Protein AF-A0AAD6ZQ72-F1 (afdb_monomer_lite)

pLDDT: mean 87.29, std 12.56, range [31.5, 97.44]

Structure (mmCIF, N/CA/C/O backbone):
data_AF-A0AAD6ZQ72-F1
#
_entry.id   AF-A0AAD6ZQ72-F1
#
loop_
_atom_site.group_PDB
_atom_site.id
_atom_site.type_symbol
_atom_site.label_atom_id
_atom_site.label_alt_id
_atom_site.label_comp_id
_atom_site.label_asym_id
_atom_site.label_entity_id
_atom_site.label_seq_id
_atom_site.pdbx_PDB_ins_code
_atom_site.Cartn_x
_atom_site.Cartn_y
_atom_site.Cartn_z
_atom_site.occupancy
_atom_site.B_iso_or_equiv
_atom_site.auth_seq_id
_atom_site.auth_comp_id
_atom_site.auth_asym_id
_atom_site.auth_atom_id
_atom_site.pdbx_PDB_model_num
ATOM 1 N N . MET A 1 1 ? -19.850 28.161 33.345 1.00 32.78 1 MET A N 1
ATOM 2 C CA . MET A 1 1 ? -20.549 28.666 34.546 1.00 32.78 1 MET A CA 1
ATOM 3 C C . MET A 1 1 ? -20.918 30.119 34.299 1.00 32.78 1 MET A C 1
ATOM 5 O O . MET A 1 1 ? -20.059 30.978 34.420 1.00 32.78 1 MET A O 1
ATOM 9 N N . ALA A 1 2 ? -22.150 30.391 33.868 1.00 31.50 2 ALA A N 1
ATOM 10 C CA . ALA A 1 2 ? -22.657 31.759 33.798 1.00 31.50 2 ALA A CA 1
ATOM 11 C C . ALA A 1 2 ? -23.207 32.116 35.185 1.00 31.50 2 ALA A C 1
ATOM 13 O O . ALA A 1 2 ? -24.103 31.436 35.682 1.00 31.50 2 ALA A O 1
ATOM 14 N N . MET A 1 3 ? -22.612 33.116 35.832 1.00 31.98 3 MET A N 1
ATOM 15 C CA . MET A 1 3 ? -23.068 33.635 37.119 1.00 31.98 3 MET A CA 1
ATOM 16 C C . MET A 1 3 ? -24.465 34.237 36.944 1.00 31.98 3 MET A C 1
ATOM 18 O O . MET A 1 3 ? -24.624 35.252 36.270 1.00 31.98 3 MET A O 1
ATOM 22 N N . ALA A 1 4 ? -25.481 33.595 37.518 1.00 37.19 4 ALA A N 1
ATOM 23 C CA . ALA A 1 4 ? -26.806 34.184 37.637 1.00 37.19 4 ALA A CA 1
ATOM 24 C C . ALA A 1 4 ? -26.710 35.346 38.636 1.00 37.19 4 ALA A C 1
ATOM 26 O O . ALA A 1 4 ? -26.460 35.124 39.821 1.00 37.19 4 ALA A O 1
ATOM 27 N N . ALA A 1 5 ? -26.843 36.580 38.145 1.00 43.09 5 ALA A N 1
ATOM 28 C CA . ALA A 1 5 ? -26.922 37.764 38.990 1.00 43.09 5 ALA A CA 1
ATOM 29 C C . ALA A 1 5 ? -28.052 37.588 40.020 1.00 43.09 5 ALA A C 1
ATOM 31 O O . ALA A 1 5 ? -29.130 37.091 39.682 1.00 43.09 5 ALA A O 1
ATOM 32 N N . ALA A 1 6 ? -27.785 37.955 41.276 1.00 47.75 6 ALA A N 1
ATOM 33 C CA . ALA A 1 6 ? -28.753 37.856 42.362 1.00 47.75 6 ALA A CA 1
ATOM 34 C C . ALA A 1 6 ? -30.060 38.584 41.983 1.00 47.75 6 ALA A C 1
ATOM 36 O O . ALA A 1 6 ? -29.994 39.668 41.396 1.00 47.75 6 ALA A O 1
ATOM 37 N N . PRO A 1 7 ? -31.242 38.014 42.286 1.00 54.31 7 PRO A N 1
ATOM 38 C CA . PRO A 1 7 ? -32.506 38.645 41.941 1.00 54.31 7 PRO A CA 1
ATOM 39 C C . PRO A 1 7 ? -32.607 39.988 42.668 1.00 54.31 7 PRO A C 1
ATOM 41 O O . PRO A 1 7 ? -32.574 40.042 43.898 1.00 54.31 7 PRO A O 1
ATOM 44 N N . VAL A 1 8 ? -32.705 41.069 41.893 1.00 63.06 8 VAL A N 1
ATOM 45 C CA . VAL A 1 8 ? -32.964 42.422 42.395 1.00 63.06 8 VAL A CA 1
ATOM 46 C C . VAL A 1 8 ? -34.199 42.350 43.293 1.00 63.06 8 VAL A C 1
ATOM 48 O O . VAL A 1 8 ? -35.232 41.817 42.879 1.00 63.06 8 VAL A O 1
ATOM 51 N N . SER A 1 9 ? -34.087 42.812 44.542 1.00 72.81 9 SER A N 1
ATOM 52 C CA . SER A 1 9 ? -35.205 42.751 45.489 1.00 72.81 9 SER A CA 1
ATOM 53 C C . SER A 1 9 ? -36.419 43.460 44.888 1.00 72.81 9 SER A C 1
ATOM 55 O O . SER A 1 9 ? -36.274 44.532 44.298 1.00 72.81 9 SER A O 1
ATOM 57 N N . ALA A 1 10 ? -37.619 42.890 45.043 1.00 70.62 10 ALA A N 1
ATOM 58 C CA . ALA A 1 10 ? -38.848 43.455 44.478 1.00 70.62 10 ALA A CA 1
ATOM 59 C C . ALA A 1 10 ? -39.032 44.933 44.868 1.00 70.62 10 ALA A C 1
ATOM 61 O O . ALA A 1 10 ? -39.474 45.742 44.060 1.00 70.62 10 ALA A O 1
ATOM 62 N N . THR A 1 11 ? -38.609 45.304 46.078 1.00 72.06 11 THR A N 1
ATOM 63 C CA . THR A 1 11 ? -38.617 46.680 46.587 1.00 72.06 11 THR A CA 1
ATOM 64 C C . THR A 1 11 ? -37.690 47.613 45.806 1.00 72.06 11 THR A C 1
ATOM 66 O O . THR A 1 11 ? -38.036 48.765 45.567 1.00 72.06 11 THR A O 1
ATOM 69 N N . GLN A 1 12 ? -36.528 47.118 45.387 1.00 73.75 12 GLN A N 1
ATOM 70 C CA . GLN A 1 12 ? -35.517 47.882 44.659 1.00 73.75 12 GLN A CA 1
ATOM 71 C C . GLN A 1 12 ? -35.929 48.068 43.193 1.00 73.75 12 GLN A C 1
ATOM 73 O O . GLN A 1 12 ? -35.862 49.177 42.675 1.00 73.75 12 GLN A O 1
ATOM 78 N N . ALA A 1 13 ? -36.502 47.027 42.579 1.00 69.25 13 ALA A N 1
ATOM 79 C CA . ALA A 1 13 ? -37.098 47.121 41.248 1.00 69.25 13 ALA A CA 1
ATOM 80 C C . ALA A 1 13 ? -38.280 48.107 41.215 1.00 69.25 13 ALA A C 1
ATOM 82 O O . ALA A 1 13 ? -38.392 48.906 40.293 1.00 69.25 13 ALA A O 1
ATOM 83 N N . ILE A 1 14 ? -39.148 48.108 42.236 1.00 75.25 14 ILE A N 1
ATOM 84 C CA . ILE A 1 14 ? -40.251 49.082 42.336 1.00 75.25 14 ILE A CA 1
ATOM 85 C C . ILE A 1 14 ? -39.711 50.515 42.471 1.00 75.25 14 ILE A C 1
ATOM 87 O O . ILE A 1 14 ? -40.236 51.418 41.820 1.00 75.25 14 ILE A O 1
ATOM 91 N N . GLY A 1 15 ? -38.652 50.717 43.265 1.00 74.94 15 GLY A N 1
ATOM 92 C CA . GLY A 1 15 ? -37.998 52.019 43.436 1.00 74.94 15 GLY A CA 1
ATOM 93 C C . GLY A 1 15 ? -37.365 52.574 42.155 1.00 74.94 15 GLY A C 1
ATOM 94 O O . GLY A 1 15 ? -37.330 53.786 41.967 1.00 74.94 15 GLY A O 1
ATOM 95 N N . GLU A 1 16 ? -36.928 51.710 41.238 1.00 77.19 16 GLU A N 1
ATOM 96 C CA . GLU A 1 16 ? -36.421 52.127 39.924 1.00 77.19 16 GLU A CA 1
ATOM 97 C C . GLU A 1 16 ? -37.534 52.607 38.979 1.00 77.19 16 GLU A C 1
ATOM 99 O O . GLU A 1 16 ? -37.298 53.509 38.175 1.00 77.19 16 GLU A O 1
ATOM 104 N N . TYR A 1 17 ? -38.744 52.041 39.079 1.00 74.31 17 TYR A N 1
ATOM 105 C CA . TYR A 1 17 ? -39.876 52.364 38.197 1.00 74.31 17 TYR A CA 1
ATOM 106 C C . TYR A 1 17 ? -40.747 53.537 38.674 1.00 74.31 17 TYR A C 1
ATOM 108 O O . TYR A 1 17 ? -41.477 54.103 37.858 1.00 74.31 17 TYR A O 1
ATOM 116 N N . LEU A 1 18 ? -40.707 53.881 39.965 1.00 79.69 18 LEU A N 1
ATOM 117 C CA . LEU A 1 18 ? -41.552 54.907 40.590 1.00 79.69 18 LEU A CA 1
ATOM 118 C C . LEU A 1 18 ? -40.689 55.965 41.295 1.00 79.69 18 LEU A C 1
ATOM 120 O O . LEU A 1 18 ? -40.604 55.989 42.522 1.00 79.69 18 LEU A O 1
ATOM 124 N N . GLN A 1 19 ? -40.034 56.827 40.513 1.00 81.25 19 GLN A N 1
ATOM 125 C CA . GLN A 1 19 ? -39.109 57.847 41.031 1.00 81.25 19 GLN A CA 1
ATOM 126 C C . GLN A 1 19 ? -39.809 59.182 41.333 1.00 81.25 19 GLN A C 1
ATOM 128 O O . GLN A 1 19 ? -39.336 59.951 42.169 1.00 81.25 19 GLN A O 1
ATOM 133 N N . SER A 1 20 ? -40.943 59.450 40.675 1.00 79.69 20 SER A N 1
ATOM 134 C CA . SER A 1 20 ? -41.763 60.658 40.824 1.00 79.69 20 SER A CA 1
ATOM 135 C C . SER A 1 20 ? -43.247 60.312 41.059 1.00 79.69 20 SER A C 1
ATOM 137 O O . SER A 1 20 ? -43.723 59.298 40.543 1.00 79.69 20 SER A O 1
ATOM 139 N N . PRO A 1 21 ? -44.028 61.148 41.777 1.00 75.75 21 PRO A N 1
ATOM 140 C CA . PRO A 1 21 ? -45.477 60.967 41.937 1.00 75.75 21 PRO A CA 1
ATOM 141 C C . PRO A 1 21 ? -46.250 60.821 40.614 1.00 75.75 21 PRO A C 1
ATOM 143 O O . PRO A 1 21 ? -47.230 60.078 40.555 1.00 75.75 21 PRO A O 1
ATOM 146 N N . ASP A 1 22 ? -45.789 61.462 39.538 1.00 79.06 22 ASP A N 1
ATOM 147 C CA . ASP A 1 22 ? -46.420 61.373 38.212 1.00 79.06 22 ASP A CA 1
ATOM 148 C C . ASP A 1 22 ? -46.255 59.982 37.567 1.00 79.06 22 ASP A C 1
ATOM 150 O O . ASP A 1 22 ? -47.040 59.583 36.700 1.00 79.06 22 ASP A O 1
ATOM 154 N N . ASP A 1 23 ? -45.275 59.187 38.014 1.00 79.56 23 ASP A N 1
ATOM 155 C CA . ASP A 1 23 ? -45.052 57.825 37.520 1.00 79.56 23 ASP A CA 1
ATOM 156 C C . ASP A 1 23 ? -46.152 56.848 37.959 1.00 79.56 23 ASP A C 1
ATOM 158 O O . ASP A 1 23 ? -46.313 55.786 37.348 1.00 79.56 23 ASP A O 1
ATOM 162 N N . LEU A 1 24 ? -46.980 57.214 38.947 1.00 78.25 24 LEU A N 1
ATOM 163 C CA . LEU A 1 24 ? -48.134 56.415 39.375 1.00 78.25 24 LEU A CA 1
ATOM 164 C C . LEU A 1 24 ? -49.125 56.164 38.225 1.00 78.25 24 LEU A C 1
ATOM 166 O O . LEU A 1 24 ? -49.764 55.111 38.171 1.00 78.25 24 LEU A O 1
ATOM 170 N N . VAL A 1 25 ? -49.201 57.073 37.246 1.00 81.12 25 VAL A N 1
ATOM 171 C CA . VAL A 1 25 ? -50.047 56.911 36.049 1.00 81.12 25 VAL A CA 1
ATOM 172 C C . VAL A 1 25 ? -49.564 55.738 35.172 1.00 81.12 25 VAL A C 1
ATOM 174 O O . VAL A 1 25 ? -50.366 55.070 34.514 1.00 81.12 25 VAL A O 1
ATOM 177 N N . LYS A 1 26 ? -48.262 55.412 35.210 1.00 82.12 26 LYS A N 1
ATOM 178 C CA . LYS A 1 26 ? -47.626 54.339 34.420 1.00 82.12 26 LYS A CA 1
ATOM 179 C C . LYS A 1 26 ? -47.817 52.941 35.025 1.00 82.12 26 LYS A C 1
ATOM 181 O O . LYS A 1 26 ? -47.543 51.948 34.347 1.00 82.12 26 LYS A O 1
ATOM 186 N N . ILE A 1 27 ? -48.332 52.830 36.257 1.00 83.88 27 ILE A N 1
ATOM 187 C CA . ILE A 1 27 ? -48.527 51.552 36.975 1.00 83.88 27 ILE A CA 1
ATOM 188 C C . ILE A 1 27 ? -49.354 50.554 36.160 1.00 83.88 27 ILE A C 1
ATOM 190 O O . ILE A 1 27 ? -49.027 49.368 36.114 1.00 83.88 27 ILE A O 1
ATOM 194 N N . SER A 1 28 ? -50.419 51.015 35.502 1.00 85.06 28 SER A N 1
ATOM 195 C CA . SER A 1 28 ? -51.287 50.145 34.698 1.00 85.06 28 SER A CA 1
ATOM 196 C C . SER A 1 28 ? -50.534 49.504 33.523 1.00 85.06 28 SER A C 1
ATOM 198 O O . SER A 1 28 ? -50.707 48.316 33.240 1.00 85.06 28 SER A O 1
ATOM 200 N N . THR A 1 29 ? -49.638 50.260 32.886 1.00 85.12 29 THR A N 1
ATOM 201 C CA . THR A 1 29 ? -48.766 49.799 31.801 1.00 85.12 29 THR A CA 1
ATOM 202 C C . THR A 1 29 ? -47.705 48.826 32.312 1.00 85.12 29 THR A C 1
ATOM 204 O O . THR A 1 29 ? -47.506 47.771 31.707 1.00 85.12 29 THR A O 1
ATOM 207 N N . PHE A 1 30 ? -47.063 49.121 33.449 1.00 84.50 30 PHE A N 1
ATOM 208 C CA . PHE A 1 30 ? -46.085 48.215 34.059 1.00 84.50 30 PHE A CA 1
ATOM 209 C C . PHE A 1 30 ? -46.716 46.899 34.514 1.00 84.50 30 PHE A C 1
ATOM 211 O O . PHE A 1 30 ? -46.149 45.839 34.258 1.00 84.50 30 PHE A O 1
ATOM 218 N N . ARG A 1 31 ? -47.923 46.937 35.092 1.00 87.12 31 ARG A N 1
ATOM 219 C CA . ARG A 1 31 ? -48.681 45.729 35.446 1.00 87.12 31 ARG A CA 1
ATOM 220 C C . ARG A 1 31 ? -48.924 44.850 34.221 1.00 87.12 31 ARG A C 1
ATOM 222 O O . ARG A 1 31 ? -48.586 43.672 34.257 1.00 87.12 31 ARG A O 1
ATOM 229 N N . LYS A 1 32 ? -49.415 45.425 33.116 1.00 89.06 32 LYS A N 1
ATOM 230 C CA . LYS A 1 32 ? -49.622 44.683 31.857 1.00 89.06 32 LYS A CA 1
ATOM 231 C C . LYS A 1 32 ? -48.322 44.083 31.312 1.00 89.06 32 LYS A C 1
ATOM 233 O O . LYS A 1 32 ? -48.328 42.962 30.805 1.00 89.06 32 LYS A O 1
ATOM 238 N N . LYS A 1 33 ? -47.202 44.810 31.411 1.00 87.56 33 LYS A N 1
ATOM 239 C CA . LYS A 1 33 ? -45.883 44.311 30.995 1.00 87.56 33 LYS A CA 1
ATOM 240 C C . LYS A 1 33 ? -45.439 43.120 31.852 1.00 87.56 33 LYS A C 1
ATOM 242 O O . LYS A 1 33 ? -45.086 42.087 31.289 1.00 87.56 33 LYS A O 1
ATOM 247 N N . LEU A 1 34 ? -45.527 43.231 33.178 1.00 87.81 34 LEU A N 1
ATOM 248 C CA . LEU A 1 34 ? -45.174 42.156 34.112 1.00 87.81 34 LEU A CA 1
ATOM 249 C C . LEU A 1 34 ? -46.086 40.933 33.965 1.00 87.81 34 LEU A C 1
ATOM 251 O O . LEU A 1 34 ? -45.606 39.807 34.026 1.00 87.81 34 LEU A O 1
ATOM 255 N N . GLU A 1 35 ? -47.382 41.123 33.713 1.00 91.88 35 GLU A N 1
ATOM 256 C CA . GLU A 1 35 ? -48.309 40.022 33.421 1.00 91.88 35 GLU A CA 1
ATOM 257 C C . GLU A 1 35 ? -47.918 39.278 32.138 1.00 91.88 35 GLU A C 1
ATOM 259 O O . GLU A 1 35 ? -47.925 38.047 32.113 1.00 91.88 35 GLU A O 1
ATOM 264 N N . LYS A 1 36 ? -47.512 40.003 31.088 1.00 92.00 36 LYS A N 1
ATOM 265 C CA . LYS A 1 36 ? -47.027 39.399 29.839 1.00 92.00 36 LYS A CA 1
ATOM 266 C C . LYS A 1 36 ? -45.705 38.653 30.037 1.00 92.00 36 LYS A C 1
ATOM 268 O O . LYS A 1 36 ? -45.540 37.554 29.507 1.00 92.00 36 LYS A O 1
ATOM 273 N N . GLU A 1 37 ? -44.769 39.231 30.788 1.00 90.56 37 GLU A N 1
ATOM 274 C CA . GLU A 1 37 ? -43.497 38.584 31.129 1.00 90.56 37 GLU A CA 1
ATOM 275 C C . GLU A 1 37 ? -43.726 37.324 31.963 1.00 90.56 37 GLU A C 1
ATOM 277 O O . GLU A 1 37 ? -43.199 36.268 31.616 1.00 90.56 37 GLU A O 1
ATOM 282 N N . LYS A 1 38 ? -44.590 37.395 32.981 1.00 92.75 38 LYS A N 1
ATOM 283 C CA . LYS A 1 38 ? -44.998 36.240 33.783 1.00 92.75 38 LYS A CA 1
ATOM 284 C C . LYS A 1 38 ? -45.620 35.150 32.914 1.00 92.75 38 LYS A C 1
ATOM 286 O O . LYS A 1 38 ? -45.174 34.014 32.982 1.00 92.75 38 LYS A O 1
ATOM 291 N N . ALA A 1 39 ? -46.580 35.484 32.050 1.00 93.44 39 ALA A N 1
ATOM 292 C CA . ALA A 1 39 ? -47.216 34.507 31.166 1.00 93.44 39 ALA A CA 1
ATOM 293 C C . ALA A 1 39 ? -46.209 33.832 30.212 1.00 93.44 39 ALA A C 1
ATOM 295 O O . ALA A 1 39 ? -46.293 32.630 29.964 1.00 93.44 39 ALA A O 1
ATOM 296 N N . SER A 1 40 ? -45.230 34.589 29.706 1.00 93.94 40 SER A N 1
ATOM 297 C CA . SER A 1 40 ? -44.135 34.062 28.880 1.00 93.94 40 SER A CA 1
ATOM 298 C C . SER A 1 40 ? -43.221 33.119 29.671 1.00 93.94 40 SER A C 1
ATOM 300 O O . SER A 1 40 ? -42.889 32.030 29.196 1.00 93.94 40 SER A O 1
ATOM 302 N N . ILE A 1 41 ? -42.841 33.510 30.891 1.00 93.75 41 ILE A N 1
ATOM 303 C CA . ILE A 1 41 ? -42.022 32.696 31.794 1.00 93.75 41 ILE A CA 1
ATOM 304 C C . ILE A 1 41 ? -42.764 31.411 32.170 1.00 93.75 41 ILE A C 1
ATOM 306 O O . ILE A 1 41 ? -42.191 30.336 32.027 1.00 93.75 41 ILE A O 1
ATOM 310 N N . ASP A 1 42 ? -44.037 31.498 32.553 1.00 94.50 42 ASP A N 1
ATOM 311 C CA . ASP A 1 42 ? -44.877 30.351 32.911 1.00 94.50 42 ASP A CA 1
ATOM 312 C C . ASP A 1 42 ? -45.026 29.375 31.734 1.00 94.50 42 ASP A C 1
ATOM 314 O O . ASP A 1 42 ? -44.915 28.159 31.910 1.00 94.50 42 ASP A O 1
ATOM 318 N N . ALA A 1 43 ? -45.210 29.884 30.510 1.00 94.38 43 ALA A N 1
ATOM 319 C CA . ALA A 1 43 ? -45.263 29.054 29.308 1.00 94.38 43 ALA A CA 1
ATOM 320 C C . ALA A 1 43 ? -43.930 28.330 29.047 1.00 94.38 43 ALA A C 1
ATOM 322 O O . ALA A 1 43 ? -43.923 27.125 28.776 1.00 94.38 43 ALA A O 1
ATOM 323 N N . ARG A 1 44 ? -42.799 29.038 29.177 1.00 93.06 44 ARG A N 1
ATOM 324 C CA . ARG A 1 44 ? -41.454 28.454 29.032 1.00 93.06 44 ARG A CA 1
ATOM 325 C C . ARG A 1 44 ? -41.163 27.416 30.112 1.00 93.06 44 ARG A C 1
ATOM 327 O O . ARG A 1 44 ? -40.657 26.349 29.786 1.00 93.06 44 ARG A O 1
ATOM 334 N N . LEU A 1 45 ? -41.522 27.691 31.366 1.00 95.19 45 LEU A N 1
ATOM 335 C CA . LEU A 1 45 ? -41.383 26.759 32.487 1.00 95.19 45 LEU A CA 1
ATOM 336 C C . LEU A 1 45 ? -42.210 25.499 32.255 1.00 95.19 45 LEU A C 1
ATOM 338 O O . LEU A 1 45 ? -41.694 24.393 32.383 1.00 95.19 45 LEU A O 1
ATOM 342 N N . LYS A 1 46 ? -43.471 25.649 31.845 1.00 95.38 46 LYS A N 1
ATOM 343 C CA . LYS A 1 46 ? -44.349 24.511 31.564 1.00 95.38 46 LYS A CA 1
ATOM 344 C C . LYS A 1 46 ? -43.817 23.642 30.424 1.00 95.38 46 LYS A C 1
ATOM 346 O O . LYS A 1 46 ? -43.857 22.418 30.542 1.00 95.38 46 LYS A O 1
ATOM 351 N N . SER A 1 47 ? -43.308 24.253 29.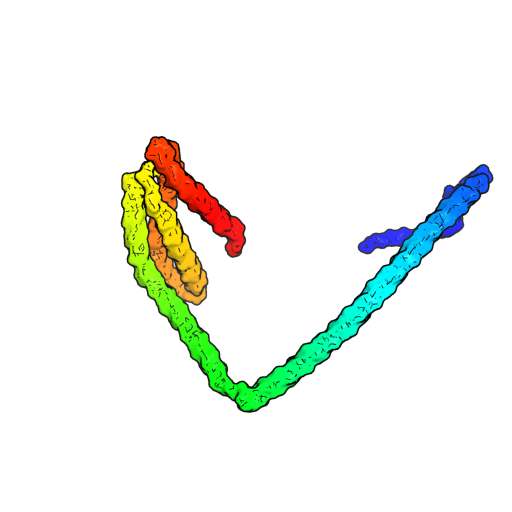350 1.00 95.31 47 SER A N 1
ATOM 352 C CA . SER A 1 47 ? -42.666 23.511 28.256 1.00 95.31 47 SER A CA 1
ATOM 353 C C . SER A 1 47 ? -41.392 22.820 28.733 1.00 95.31 47 SER A C 1
ATOM 355 O O . SER A 1 47 ? -41.279 21.609 28.598 1.00 95.31 47 SER A O 1
ATOM 357 N N . GLY A 1 48 ? -40.482 23.551 29.381 1.00 94.94 48 GLY A N 1
ATOM 358 C CA . GLY A 1 48 ? -39.202 23.008 29.836 1.00 94.94 48 GLY A CA 1
ATOM 359 C C . GLY A 1 48 ? -39.357 21.865 30.840 1.00 94.94 48 GLY A C 1
ATOM 360 O O . GLY A 1 48 ? -38.665 20.858 30.734 1.00 94.94 48 GLY A O 1
ATOM 361 N N . VAL A 1 49 ? -40.310 21.963 31.773 1.00 96.50 49 VAL A N 1
ATOM 362 C CA . VAL A 1 49 ? -40.621 20.874 32.715 1.00 96.50 49 VAL A CA 1
ATOM 363 C C . VAL A 1 49 ? -41.163 19.650 31.977 1.00 96.50 49 VAL A C 1
ATOM 365 O O . VAL A 1 49 ? -40.774 18.526 32.293 1.00 96.50 49 VAL A O 1
ATOM 368 N N . LYS A 1 50 ? -42.034 19.845 30.979 1.00 96.00 50 LYS A N 1
ATOM 369 C CA . LYS A 1 50 ? -42.558 18.749 30.156 1.00 96.00 50 LYS A CA 1
ATOM 370 C C . LYS A 1 50 ? -41.440 18.063 29.367 1.00 96.00 50 LYS A C 1
ATOM 372 O O . LYS A 1 50 ? -41.372 16.835 29.371 1.00 96.00 50 LYS A O 1
ATOM 377 N N . ASP A 1 51 ? -40.561 18.840 28.744 1.00 96.44 51 ASP A N 1
ATOM 378 C CA . ASP A 1 51 ? -39.453 18.331 27.935 1.00 96.44 51 ASP A CA 1
ATOM 379 C C . ASP A 1 51 ? -38.435 17.585 28.808 1.00 96.44 51 ASP A C 1
ATOM 381 O O . ASP A 1 51 ? -38.021 16.475 28.474 1.00 96.44 51 ASP A O 1
ATOM 385 N N . GLN A 1 52 ? -38.116 18.121 29.991 1.00 95.62 52 GLN A N 1
ATOM 386 C CA . GLN A 1 52 ? -37.222 17.465 30.944 1.00 95.62 52 GLN A CA 1
ATOM 387 C C . GLN A 1 52 ? -37.820 16.159 31.488 1.00 95.62 52 GLN A C 1
ATOM 389 O O . GLN A 1 52 ? -37.109 15.159 31.628 1.00 95.62 52 GLN A O 1
ATOM 394 N N . LEU A 1 53 ? -39.126 16.133 31.773 1.00 97.44 53 LEU A N 1
ATOM 395 C CA . LEU A 1 53 ? -39.822 14.921 32.212 1.00 97.44 53 LEU A CA 1
ATOM 396 C C . LEU A 1 53 ? -39.812 13.849 31.116 1.00 97.44 53 LEU A C 1
ATOM 398 O O . LEU A 1 53 ? -39.561 12.677 31.404 1.00 97.44 53 LEU A O 1
ATOM 402 N N . GLN A 1 54 ? -40.039 14.248 29.863 1.00 96.81 54 GLN A N 1
ATOM 403 C CA . GLN A 1 54 ? -39.986 13.351 28.712 1.00 96.81 54 GLN A CA 1
ATOM 404 C C . GLN A 1 54 ? -38.576 12.784 28.512 1.00 96.81 54 GLN A C 1
ATOM 406 O O . GLN A 1 54 ? -38.418 11.564 28.440 1.00 96.81 54 GLN A O 1
ATOM 411 N N . ALA A 1 55 ? -37.548 13.637 28.525 1.00 96.50 55 ALA A N 1
ATOM 412 C CA . ALA A 1 55 ? -36.151 13.218 28.422 1.00 96.50 55 ALA A CA 1
ATOM 413 C C . ALA A 1 55 ? -35.761 12.251 29.553 1.00 96.50 55 ALA A C 1
ATOM 415 O O . ALA A 1 55 ? -35.103 11.238 29.316 1.00 96.50 55 ALA A O 1
ATOM 416 N N . THR A 1 56 ? -36.229 12.510 30.778 1.00 96.62 56 THR A N 1
ATOM 417 C CA . THR A 1 56 ? -35.984 11.639 31.939 1.00 96.62 56 THR A CA 1
ATOM 418 C C . THR A 1 56 ? -36.668 10.283 31.769 1.00 96.62 56 THR A C 1
ATOM 420 O O . THR A 1 56 ? -36.060 9.241 32.017 1.00 96.62 56 THR A O 1
ATOM 423 N N . ARG A 1 57 ? -37.920 10.269 31.299 1.00 96.88 57 ARG A N 1
ATOM 424 C CA . ARG A 1 57 ? -38.680 9.038 31.046 1.00 96.88 57 ARG A CA 1
ATOM 425 C C . ARG A 1 57 ? -38.032 8.190 29.951 1.00 96.88 57 ARG A C 1
ATOM 427 O O . ARG A 1 57 ? -37.932 6.972 30.098 1.00 96.88 57 ARG A O 1
ATOM 434 N N . GLU A 1 58 ? -37.579 8.816 28.870 1.00 97.12 58 GLU A N 1
ATOM 435 C CA . GLU A 1 58 ? -36.850 8.142 27.793 1.00 97.12 58 GLU A CA 1
ATOM 436 C C . GLU A 1 58 ? -35.490 7.624 28.264 1.00 97.12 58 GLU A C 1
ATOM 438 O O . GLU A 1 58 ? -35.136 6.481 27.967 1.00 97.12 58 GLU A O 1
ATOM 443 N N . GLY A 1 59 ? -34.761 8.419 29.051 1.00 96.75 59 GLY A N 1
ATOM 444 C CA . GLY A 1 59 ? -33.501 8.021 29.674 1.00 96.75 59 GLY A CA 1
ATOM 445 C C . GLY A 1 59 ? -33.661 6.790 30.565 1.00 96.75 59 GLY A C 1
ATOM 446 O O . GLY A 1 59 ? -32.915 5.823 30.418 1.00 96.75 59 GLY A O 1
ATOM 447 N N . LEU A 1 60 ? -34.691 6.767 31.417 1.00 97.00 60 LEU A N 1
ATOM 448 C CA . LEU A 1 60 ? -34.991 5.617 32.272 1.00 97.00 60 LEU A CA 1
ATOM 449 C C . LEU A 1 60 ? -35.342 4.371 31.448 1.00 97.00 60 LEU A C 1
ATOM 451 O O . LEU A 1 60 ? -34.872 3.275 31.752 1.00 97.00 60 LEU A O 1
ATOM 455 N N . ARG A 1 61 ? -36.128 4.529 30.375 1.00 96.88 61 ARG A N 1
ATOM 456 C CA . ARG A 1 61 ? -36.480 3.419 29.477 1.00 96.88 61 ARG A CA 1
ATOM 457 C C . ARG A 1 61 ? -35.243 2.833 28.795 1.00 96.88 61 ARG A C 1
ATOM 459 O O . ARG A 1 61 ? -35.109 1.612 28.744 1.00 96.88 61 ARG A O 1
ATOM 466 N N . LYS A 1 62 ? -34.336 3.687 28.310 1.00 96.50 62 LYS A N 1
ATOM 467 C CA . LYS A 1 62 ? -33.053 3.262 27.731 1.00 96.50 62 LYS A CA 1
ATOM 468 C C . LYS A 1 62 ? -32.201 2.531 28.764 1.00 96.50 62 LYS A C 1
ATOM 470 O O . LYS A 1 62 ? -31.704 1.457 28.462 1.00 96.50 62 LYS A O 1
ATOM 475 N N . LEU A 1 63 ? -32.101 3.051 29.988 1.00 96.25 63 LEU A N 1
ATOM 476 C CA . LEU A 1 63 ? -31.310 2.440 31.060 1.00 96.25 63 LEU A CA 1
ATOM 477 C C . LEU A 1 63 ? -31.827 1.046 31.443 1.00 96.25 63 LEU A C 1
ATOM 479 O O . LEU A 1 63 ? -31.035 0.118 31.600 1.00 96.25 63 LEU A O 1
ATOM 483 N N . LEU A 1 64 ? -33.148 0.871 31.532 1.00 96.25 64 LEU A N 1
ATOM 484 C CA . LEU A 1 64 ? -33.761 -0.443 31.750 1.00 96.25 64 LEU A CA 1
ATOM 485 C C . LEU A 1 64 ? -33.486 -1.406 30.584 1.00 96.25 64 LEU A C 1
ATOM 487 O O . LEU A 1 64 ? -33.175 -2.571 30.822 1.00 96.25 64 LEU A O 1
ATOM 491 N N . GLY A 1 65 ? -33.535 -0.919 29.340 1.00 96.00 65 GLY A N 1
ATOM 492 C CA . GLY A 1 65 ? -33.138 -1.697 28.163 1.00 96.00 65 GLY A CA 1
ATOM 493 C C . GLY A 1 65 ? -31.671 -2.127 28.216 1.00 96.00 65 GLY A C 1
ATOM 494 O O . GLY A 1 65 ? -31.367 -3.304 28.046 1.00 96.00 65 GLY A O 1
ATOM 495 N N . THR A 1 66 ? -30.764 -1.205 28.546 1.00 96.19 66 THR A N 1
ATOM 496 C CA . THR A 1 66 ? -29.335 -1.499 28.708 1.00 96.19 66 THR A CA 1
ATOM 497 C C . THR A 1 66 ? -29.096 -2.532 29.802 1.00 96.19 66 THR A C 1
ATOM 499 O O . THR A 1 66 ? -28.314 -3.454 29.595 1.00 96.19 66 THR A O 1
ATOM 502 N N . ARG A 1 67 ? -29.791 -2.438 30.944 1.00 96.31 67 ARG A N 1
ATOM 503 C CA . ARG A 1 67 ? -29.699 -3.444 32.011 1.00 96.31 67 ARG A CA 1
ATOM 504 C C . ARG A 1 67 ? -30.065 -4.839 31.498 1.00 96.31 67 ARG A C 1
ATOM 506 O O . ARG A 1 67 ? -29.346 -5.788 31.795 1.00 96.31 67 ARG A O 1
ATOM 513 N N . ASN A 1 68 ? -31.154 -4.961 30.739 1.00 96.38 68 ASN A N 1
ATOM 514 C CA . ASN A 1 68 ? -31.571 -6.243 30.169 1.00 96.38 68 ASN A CA 1
ATOM 515 C C . ASN A 1 68 ? -30.534 -6.774 29.171 1.00 96.38 68 ASN A C 1
ATOM 517 O O . ASN A 1 68 ? -30.157 -7.937 29.260 1.00 96.38 68 ASN A O 1
ATOM 521 N N . ASN A 1 69 ? -30.015 -5.920 28.285 1.00 95.31 69 ASN A N 1
ATOM 522 C CA . ASN A 1 69 ? -28.981 -6.311 27.323 1.00 95.31 69 ASN A CA 1
ATOM 523 C C . ASN A 1 69 ? -27.706 -6.801 28.023 1.00 95.31 69 ASN A C 1
ATOM 525 O O . ASN A 1 69 ? -27.149 -7.826 27.647 1.00 95.31 69 ASN A O 1
ATOM 529 N N . VAL A 1 70 ? -27.261 -6.103 29.073 1.00 96.19 70 VAL A N 1
ATOM 530 C CA . VAL A 1 70 ? -26.091 -6.511 29.867 1.00 96.19 70 VAL A CA 1
ATOM 531 C C . VAL A 1 70 ? -26.331 -7.850 30.564 1.00 96.19 70 VAL A C 1
ATOM 533 O O . VAL A 1 70 ? -25.416 -8.667 30.638 1.00 96.19 70 VAL A O 1
ATOM 536 N N . GLN A 1 71 ? -27.548 -8.101 31.053 1.00 96.25 71 GLN A N 1
ATOM 537 C CA . GLN A 1 71 ? -27.892 -9.386 31.656 1.00 96.25 71 GLN A CA 1
ATOM 538 C C . GLN A 1 71 ? -27.824 -10.527 30.631 1.00 96.25 71 GLN A C 1
ATOM 540 O O . GLN A 1 71 ? -27.208 -11.546 30.921 1.00 96.25 71 GLN A O 1
ATOM 545 N N . VAL A 1 72 ? -28.356 -10.325 29.421 1.00 96.88 72 VAL A N 1
ATOM 546 C CA . VAL A 1 72 ? -28.264 -11.309 28.326 1.00 96.88 72 VAL A CA 1
ATOM 547 C C . VAL A 1 72 ? -26.806 -11.599 27.964 1.00 96.88 72 VAL A C 1
ATOM 549 O O . VAL A 1 72 ? -26.415 -12.759 27.933 1.00 96.88 72 VAL A O 1
ATOM 552 N N . ILE A 1 73 ? -25.975 -10.564 27.788 1.00 95.19 73 ILE A N 1
ATOM 553 C CA . ILE A 1 73 ? -24.539 -10.734 27.496 1.00 95.19 73 ILE A CA 1
ATOM 554 C C . ILE A 1 73 ? -23.849 -11.541 28.601 1.00 95.19 73 ILE A C 1
ATOM 556 O O . ILE A 1 73 ? -23.031 -12.413 28.321 1.00 95.19 73 ILE A O 1
ATOM 560 N N . LYS A 1 74 ? -24.169 -11.268 29.870 1.00 96.31 74 LYS A N 1
ATOM 561 C CA . LYS A 1 74 ? -23.607 -12.012 31.000 1.00 96.31 74 LYS A CA 1
ATOM 562 C C . LYS A 1 74 ? -24.007 -13.489 30.957 1.00 96.31 74 LYS A C 1
ATOM 564 O O . LYS A 1 74 ? -23.163 -14.348 31.207 1.00 96.31 74 LYS A O 1
ATOM 569 N N . ASP A 1 75 ? -25.268 -13.777 30.653 1.00 96.06 75 ASP A N 1
ATOM 570 C CA . ASP A 1 75 ? -25.778 -15.146 30.581 1.00 96.06 75 ASP A CA 1
ATOM 571 C C . ASP A 1 75 ? -25.155 -15.910 29.394 1.00 96.06 75 ASP A C 1
ATOM 573 O O . ASP A 1 75 ? -24.763 -17.068 29.549 1.00 96.06 75 ASP A O 1
ATOM 577 N N . GLU A 1 76 ? -24.961 -15.248 28.248 1.00 94.81 76 GLU A N 1
ATOM 578 C CA . GLU A 1 76 ? -24.237 -15.791 27.088 1.00 94.81 76 GLU A CA 1
ATOM 579 C C . GLU A 1 76 ? -22.757 -16.055 27.395 1.00 94.81 76 GLU A C 1
ATOM 581 O O . GLU A 1 76 ? -22.247 -17.130 27.080 1.00 94.81 76 GLU A O 1
ATOM 586 N N . MET A 1 77 ? -22.067 -15.128 28.068 1.00 90.12 77 MET A N 1
ATOM 587 C CA . MET A 1 77 ? -20.675 -15.325 28.494 1.00 90.12 77 MET A CA 1
ATOM 588 C C . MET A 1 77 ? -20.536 -16.519 29.444 1.00 90.12 77 MET A C 1
ATOM 590 O O . MET A 1 77 ? -19.622 -17.324 29.285 1.00 90.12 77 MET A O 1
ATOM 594 N N . ALA A 1 78 ? -21.470 -16.689 30.385 1.00 92.19 78 ALA A N 1
ATOM 595 C CA . ALA A 1 78 ? -21.486 -17.848 31.275 1.00 92.19 78 ALA A CA 1
ATOM 596 C C . ALA A 1 78 ? -21.768 -19.164 30.523 1.00 92.19 78 ALA A C 1
ATOM 598 O O . ALA A 1 78 ? -21.280 -20.225 30.917 1.00 92.19 78 ALA A O 1
ATOM 599 N N . ALA A 1 79 ? -22.559 -19.122 29.446 1.00 90.12 79 ALA A N 1
ATOM 600 C CA . ALA A 1 79 ? -22.768 -20.277 28.577 1.00 90.12 79 ALA A CA 1
ATOM 601 C C . ALA A 1 79 ? -21.494 -20.630 27.790 1.00 90.12 79 ALA A C 1
ATOM 603 O O . ALA A 1 79 ? -21.125 -21.803 27.747 1.00 90.12 79 ALA A O 1
ATOM 604 N N . ILE A 1 80 ? -20.796 -19.631 27.240 1.00 85.62 80 ILE A N 1
ATOM 605 C CA . ILE A 1 80 ? -19.510 -19.809 26.547 1.00 85.62 80 ILE A CA 1
ATOM 606 C C . ILE A 1 80 ? -18.462 -20.389 27.497 1.00 85.62 80 ILE A C 1
ATOM 608 O O . ILE A 1 80 ? -17.803 -21.364 27.153 1.00 85.62 80 ILE A O 1
ATOM 612 N N . GLU A 1 81 ? -18.339 -19.846 28.709 1.00 82.56 81 GLU A N 1
ATOM 613 C CA . GLU A 1 81 ? -17.389 -20.345 29.706 1.00 82.56 81 GLU A CA 1
ATOM 614 C C . GLU A 1 81 ? -17.647 -21.822 30.039 1.00 82.56 81 GLU A C 1
ATOM 616 O O . GLU A 1 81 ? -16.713 -22.623 30.049 1.00 82.56 81 GLU A O 1
ATOM 621 N N . ARG A 1 82 ? -18.917 -22.219 30.213 1.00 85.06 82 ARG A N 1
ATOM 622 C CA . ARG A 1 82 ? -19.275 -23.634 30.408 1.00 85.06 82 ARG A CA 1
ATOM 623 C C . ARG A 1 82 ? -18.926 -24.508 29.204 1.00 85.06 82 ARG A C 1
ATOM 625 O O . ARG A 1 82 ? -18.437 -25.612 29.404 1.00 85.06 82 ARG A O 1
ATOM 632 N N . GLN A 1 83 ? -19.173 -24.041 27.979 1.00 80.12 83 GLN A N 1
ATOM 633 C CA . GLN A 1 83 ? -18.869 -24.799 26.757 1.00 80.12 83 GLN A CA 1
ATOM 634 C C . GLN A 1 83 ? -17.363 -24.939 26.500 1.00 80.12 83 GLN A C 1
ATOM 636 O O . GLN A 1 83 ? -16.931 -25.965 25.980 1.00 80.12 83 GLN A O 1
ATOM 641 N N . CYS A 1 84 ? -16.568 -23.935 26.873 1.00 69.25 84 CYS A N 1
ATOM 642 C CA . CYS A 1 84 ? -15.107 -23.976 26.794 1.00 69.25 84 CYS A CA 1
ATOM 643 C C . CYS A 1 84 ? -14.481 -24.842 27.897 1.00 69.25 84 CYS A C 1
ATOM 645 O O . CYS A 1 84 ? -13.408 -25.403 27.691 1.00 69.25 84 CYS A O 1
ATOM 647 N N . ALA A 1 85 ? -15.132 -24.952 29.059 1.00 70.25 85 ALA A N 1
ATOM 648 C CA . ALA A 1 85 ? -14.699 -25.818 30.153 1.00 70.25 85 ALA A CA 1
ATOM 649 C C . ALA A 1 85 ? -15.075 -27.299 29.948 1.00 70.25 85 ALA A C 1
ATOM 651 O O . ALA A 1 85 ? -14.618 -28.142 30.721 1.00 70.25 85 ALA A O 1
ATOM 652 N N . ASP A 1 86 ? -15.893 -27.623 28.937 1.00 72.50 86 ASP A N 1
ATOM 653 C CA . ASP A 1 86 ? -16.226 -29.003 28.583 1.00 72.50 86 ASP A CA 1
ATOM 654 C C . ASP A 1 86 ? -14.968 -29.723 28.050 1.00 72.50 86 ASP A C 1
ATOM 656 O O . ASP A 1 86 ? -14.451 -29.353 26.989 1.00 72.50 86 ASP A O 1
ATOM 660 N N . PRO A 1 87 ? -14.464 -30.764 28.741 1.00 57.81 87 PRO A N 1
ATOM 661 C CA . PRO A 1 87 ? -13.274 -31.504 28.328 1.00 57.81 87 PRO A CA 1
ATOM 662 C C . PRO A 1 87 ? -13.380 -32.123 26.927 1.00 57.81 87 PRO A C 1
ATOM 664 O O . PRO A 1 87 ? -12.348 -32.410 26.325 1.00 57.81 87 PRO A O 1
ATOM 667 N N . ALA A 1 88 ? -14.594 -32.315 26.395 1.00 62.44 88 ALA A N 1
ATOM 668 C CA . ALA A 1 88 ? -14.815 -32.790 25.028 1.00 62.44 88 ALA A CA 1
ATOM 669 C C . ALA A 1 88 ? -14.516 -31.725 23.949 1.00 62.44 88 ALA A C 1
ATOM 671 O O . ALA A 1 88 ? -14.201 -32.086 22.816 1.00 62.44 88 ALA A O 1
ATOM 672 N N . ASN A 1 89 ? -14.569 -30.431 24.295 1.00 57.31 89 ASN A N 1
ATOM 673 C CA . ASN A 1 89 ? -14.241 -29.301 23.412 1.00 57.31 89 ASN A CA 1
ATOM 674 C C . ASN A 1 89 ? -12.807 -28.779 23.592 1.00 57.31 89 ASN A C 1
ATOM 676 O O . ASN A 1 89 ? -12.315 -28.023 22.751 1.00 57.31 89 ASN A O 1
ATOM 680 N N . VAL A 1 90 ? -12.112 -29.173 24.664 1.00 58.19 90 VAL A N 1
ATOM 681 C CA . VAL A 1 90 ? -10.696 -28.845 24.875 1.00 58.19 90 VAL A CA 1
ATOM 682 C C . VAL A 1 90 ? -9.845 -29.737 23.970 1.00 58.19 90 VAL A C 1
ATOM 684 O O . VAL A 1 90 ? -9.278 -30.748 24.380 1.00 58.19 90 VAL A O 1
ATOM 687 N N . VAL A 1 91 ? -9.748 -29.358 22.696 1.00 60.91 91 VAL A N 1
ATOM 688 C CA . VAL A 1 91 ? -8.797 -29.968 21.766 1.00 60.91 91 VAL A CA 1
ATOM 689 C C . VAL A 1 91 ? -7.400 -29.518 22.189 1.00 60.91 91 VAL A C 1
ATOM 691 O O . VAL A 1 91 ? -6.928 -28.450 21.805 1.00 60.91 91 VAL A O 1
ATOM 694 N N . THR A 1 92 ? -6.716 -30.334 22.989 1.00 64.06 92 THR A N 1
ATOM 695 C CA . THR A 1 92 ? -5.328 -30.103 23.437 1.00 64.06 92 THR A CA 1
ATOM 696 C C . THR A 1 92 ? -4.360 -29.858 22.273 1.00 64.06 92 THR A C 1
ATOM 698 O O . THR A 1 92 ? -3.335 -29.199 22.429 1.00 64.06 92 THR A O 1
ATOM 701 N N . THR A 1 93 ? -4.707 -30.339 21.079 1.00 65.31 93 THR A N 1
ATOM 702 C CA . THR A 1 93 ? -3.956 -30.160 19.832 1.00 65.31 93 THR A CA 1
ATOM 703 C C . THR A 1 93 ? -4.223 -28.818 19.137 1.00 65.31 93 THR A C 1
ATOM 705 O O . THR A 1 93 ? -3.471 -28.455 18.241 1.00 65.31 93 THR A O 1
ATOM 708 N N . PHE A 1 94 ? -5.249 -28.043 19.514 1.00 71.38 94 PHE A N 1
ATOM 709 C CA . PHE A 1 94 ? -5.604 -26.809 18.798 1.00 71.38 94 PHE A CA 1
ATOM 710 C C . PHE A 1 94 ? -4.525 -25.727 18.911 1.00 71.38 94 PHE A C 1
ATOM 712 O O . PHE A 1 94 ? -4.211 -25.081 17.915 1.00 71.38 94 PHE A O 1
ATOM 719 N N . ASP A 1 95 ? -3.891 -25.574 20.079 1.00 75.50 95 ASP A N 1
ATOM 720 C CA . ASP A 1 95 ? -2.735 -24.676 20.230 1.00 75.50 95 ASP A CA 1
ATOM 721 C C . ASP A 1 95 ? -1.577 -25.102 19.314 1.00 75.50 95 ASP A C 1
ATOM 723 O O . ASP A 1 95 ? -0.957 -24.279 18.641 1.00 75.50 95 ASP A O 1
ATOM 727 N N . GLN A 1 96 ? -1.340 -26.411 19.201 1.00 81.12 96 GLN A N 1
ATOM 728 C CA . GLN A 1 96 ? -0.312 -26.959 18.318 1.00 81.12 96 GLN A CA 1
ATOM 729 C C . GLN A 1 96 ? -0.650 -26.701 16.843 1.00 81.12 96 GLN A C 1
ATOM 731 O O . GLN A 1 96 ? 0.210 -26.233 16.101 1.00 81.12 96 GLN A O 1
ATOM 736 N N . ILE A 1 97 ? -1.901 -26.925 16.428 1.00 80.44 97 ILE A N 1
ATOM 737 C CA . ILE A 1 97 ? -2.390 -26.636 15.070 1.00 80.44 97 ILE A CA 1
ATOM 738 C C . ILE A 1 97 ? -2.274 -25.140 14.769 1.00 80.44 97 ILE A C 1
ATOM 740 O O . ILE A 1 97 ? -1.783 -24.767 13.710 1.00 80.44 97 ILE A O 1
ATOM 744 N N . SER A 1 98 ? -2.668 -24.272 15.702 1.00 82.69 98 SER A N 1
ATOM 745 C CA . SER A 1 98 ? -2.560 -22.817 15.561 1.00 82.69 98 SER A CA 1
ATOM 746 C C . SER A 1 98 ? -1.106 -22.380 15.369 1.00 82.69 98 SER A C 1
ATOM 748 O O . SER A 1 98 ? -0.787 -21.640 14.436 1.00 82.69 98 SER A O 1
ATOM 750 N N . ARG A 1 99 ? -0.188 -22.906 16.189 1.00 84.00 99 ARG A N 1
ATOM 751 C CA . ARG A 1 99 ? 1.249 -22.631 16.068 1.00 84.00 99 ARG A CA 1
ATOM 752 C C . ARG A 1 99 ? 1.822 -23.125 14.745 1.00 84.00 99 ARG A C 1
ATOM 754 O O . ARG A 1 99 ? 2.563 -22.379 14.110 1.00 84.00 99 ARG A O 1
ATOM 761 N N . VAL A 1 100 ? 1.470 -24.334 14.311 1.00 89.38 100 VAL A N 1
ATOM 762 C CA . VAL A 1 100 ? 1.907 -24.879 13.016 1.00 89.38 100 VAL A CA 1
ATOM 763 C C . VAL A 1 100 ? 1.365 -24.035 11.861 1.00 89.38 100 VAL A C 1
ATOM 765 O O . VAL A 1 100 ? 2.132 -23.680 10.971 1.00 89.38 100 VAL A O 1
ATOM 768 N N . SER A 1 101 ? 0.097 -23.625 11.905 1.00 87.50 101 SER A N 1
ATOM 769 C CA . SER A 1 101 ? -0.509 -22.744 10.899 1.00 87.50 101 SER A CA 1
ATOM 770 C C . SER A 1 101 ? 0.176 -21.377 10.827 1.00 87.50 101 SER A C 1
ATOM 772 O O . SER A 1 101 ? 0.433 -20.873 9.735 1.00 87.50 101 SER A O 1
ATOM 774 N N . MET A 1 102 ? 0.529 -20.781 11.973 1.00 88.56 102 MET A N 1
ATOM 775 C CA . MET A 1 102 ? 1.305 -19.534 12.002 1.00 88.56 102 MET A CA 1
ATOM 776 C C . MET A 1 102 ? 2.692 -19.714 11.383 1.00 88.56 102 MET A C 1
ATOM 778 O O . MET A 1 102 ? 3.132 -18.874 10.603 1.00 88.56 102 MET A O 1
ATOM 782 N N . VAL A 1 103 ? 3.377 -20.811 11.712 1.00 91.75 103 VAL A N 1
ATOM 783 C CA . VAL A 1 103 ? 4.693 -21.123 11.147 1.00 91.75 103 VAL A CA 1
ATOM 784 C C . VAL A 1 103 ? 4.596 -21.315 9.634 1.00 91.75 103 VAL A C 1
ATOM 786 O O . VAL A 1 103 ? 5.382 -20.709 8.913 1.00 91.75 103 VAL A O 1
ATOM 789 N N . HIS A 1 104 ? 3.608 -22.070 9.146 1.00 93.06 104 HIS A N 1
ATOM 790 C CA . HIS A 1 104 ? 3.391 -22.282 7.714 1.00 93.06 104 HIS A CA 1
ATOM 791 C C . HIS A 1 104 ? 3.165 -20.963 6.971 1.00 93.06 104 HIS A C 1
ATOM 793 O O . HIS A 1 104 ? 3.838 -20.694 5.983 1.00 93.06 104 HIS A O 1
ATOM 799 N N . ARG A 1 105 ? 2.288 -20.096 7.492 1.00 90.31 105 ARG A N 1
ATOM 800 C CA . ARG A 1 105 ? 2.029 -18.774 6.905 1.00 90.31 105 ARG A CA 1
ATOM 801 C C . ARG A 1 105 ? 3.287 -17.904 6.856 1.00 90.31 105 ARG A C 1
ATOM 803 O O . ARG A 1 105 ? 3.525 -17.218 5.868 1.00 90.31 105 ARG A O 1
ATOM 810 N N . ASN A 1 106 ? 4.099 -17.932 7.913 1.00 89.44 106 ASN A N 1
ATOM 811 C CA . ASN A 1 106 ? 5.354 -17.182 7.950 1.00 89.44 106 ASN A CA 1
ATOM 812 C C . ASN A 1 106 ? 6.372 -17.728 6.937 1.00 89.44 106 ASN A C 1
ATOM 814 O O . ASN A 1 106 ? 7.103 -16.945 6.333 1.00 89.44 106 ASN A O 1
ATOM 818 N N . PHE A 1 107 ? 6.426 -19.051 6.749 1.00 93.19 107 PHE A N 1
ATOM 819 C CA . PHE A 1 107 ? 7.281 -19.678 5.742 1.00 93.19 107 PHE A CA 1
ATOM 820 C C . PHE A 1 107 ? 6.847 -19.309 4.329 1.00 93.19 107 PHE A C 1
ATOM 822 O O . PHE A 1 107 ? 7.687 -18.856 3.564 1.00 93.19 107 PHE A O 1
ATOM 829 N N . GLU A 1 108 ? 5.556 -19.413 4.022 1.00 93.50 108 GLU A N 1
ATOM 830 C CA . GLU A 1 108 ? 4.990 -19.049 2.720 1.00 93.50 108 GLU A CA 1
ATOM 831 C C . GLU A 1 108 ? 5.279 -17.580 2.375 1.00 93.50 108 GLU A C 1
ATOM 833 O O . GLU A 1 108 ? 5.807 -17.276 1.309 1.00 93.50 108 GLU A O 1
ATOM 838 N N . GLN A 1 109 ? 5.064 -16.663 3.325 1.00 89.44 109 GLN A N 1
ATOM 839 C CA . GLN A 1 109 ? 5.389 -15.245 3.139 1.00 89.44 109 GLN A CA 1
ATOM 840 C C . GLN A 1 109 ? 6.896 -15.008 2.923 1.00 89.44 109 GLN A C 1
ATOM 842 O O . GLN A 1 109 ? 7.305 -14.122 2.164 1.00 89.44 109 GLN A O 1
ATOM 847 N N . THR A 1 110 ? 7.741 -15.779 3.611 1.00 90.00 110 THR A N 1
ATOM 848 C CA . THR A 1 110 ? 9.199 -15.681 3.465 1.00 90.00 110 THR A CA 1
ATOM 849 C C . THR A 1 110 ? 9.645 -16.205 2.104 1.00 90.00 110 THR A C 1
ATOM 851 O O . THR A 1 110 ? 10.450 -15.558 1.439 1.00 90.00 110 THR A O 1
ATOM 854 N N . GLU A 1 111 ? 9.106 -17.345 1.679 1.00 93.31 111 GLU A N 1
ATOM 855 C CA . GLU A 1 111 ? 9.351 -17.945 0.370 1.00 93.31 111 GLU A CA 1
ATOM 856 C C . GLU A 1 111 ? 8.930 -16.996 -0.755 1.00 93.31 111 GLU A C 1
ATOM 858 O O . GLU A 1 111 ? 9.728 -16.717 -1.646 1.00 93.31 111 GLU A O 1
ATOM 863 N N . GLU A 1 112 ? 7.737 -16.404 -0.663 1.00 92.75 112 GLU A N 1
ATOM 864 C CA . GLU A 1 112 ? 7.259 -15.393 -1.608 1.00 92.75 112 GLU A CA 1
ATOM 865 C C . GLU A 1 112 ? 8.210 -14.188 -1.678 1.00 92.75 112 GLU A C 1
ATOM 867 O O . GLU A 1 112 ? 8.574 -13.733 -2.762 1.00 92.75 112 GLU A O 1
ATOM 872 N N . THR A 1 113 ? 8.678 -13.689 -0.529 1.00 90.12 113 THR A N 1
ATOM 873 C CA . THR A 1 113 ? 9.632 -12.568 -0.481 1.00 90.12 113 THR A CA 1
ATOM 874 C C . THR A 1 113 ? 10.957 -12.924 -1.161 1.00 90.12 113 THR A C 1
ATOM 876 O O . THR A 1 113 ? 11.512 -12.108 -1.897 1.00 90.12 113 THR A O 1
ATOM 879 N N . VAL A 1 114 ? 11.468 -14.139 -0.944 1.00 89.94 114 VAL A N 1
ATOM 880 C CA . VAL A 1 114 ? 12.699 -14.623 -1.586 1.00 89.94 114 VAL A CA 1
ATOM 881 C C . VAL A 1 114 ? 12.505 -14.783 -3.091 1.00 89.94 114 VAL A C 1
ATOM 883 O O . VAL A 1 114 ? 13.342 -14.306 -3.854 1.00 89.94 114 VAL A O 1
ATOM 886 N N . ASN A 1 115 ? 11.398 -15.381 -3.529 1.00 92.75 115 ASN A N 1
ATOM 887 C CA . ASN A 1 115 ? 11.085 -15.532 -4.950 1.00 92.75 115 ASN A CA 1
ATOM 888 C C . ASN A 1 115 ? 10.973 -14.166 -5.636 1.00 92.75 115 ASN A C 1
ATOM 890 O O . ASN A 1 115 ? 11.595 -13.952 -6.673 1.00 92.75 115 ASN A O 1
ATOM 894 N N . ASN A 1 116 ? 10.306 -13.197 -5.006 1.00 91.38 116 ASN A N 1
ATOM 895 C CA . ASN A 1 116 ? 10.235 -11.828 -5.512 1.00 91.38 116 ASN A CA 1
ATOM 896 C C . ASN A 1 116 ? 11.616 -11.155 -5.602 1.00 91.38 116 ASN A C 1
ATOM 898 O O . ASN A 1 116 ? 11.879 -10.451 -6.575 1.00 91.38 116 ASN A O 1
ATOM 902 N N . LEU A 1 117 ? 12.525 -11.388 -4.643 1.00 89.94 117 LEU A N 1
ATOM 903 C CA . LEU A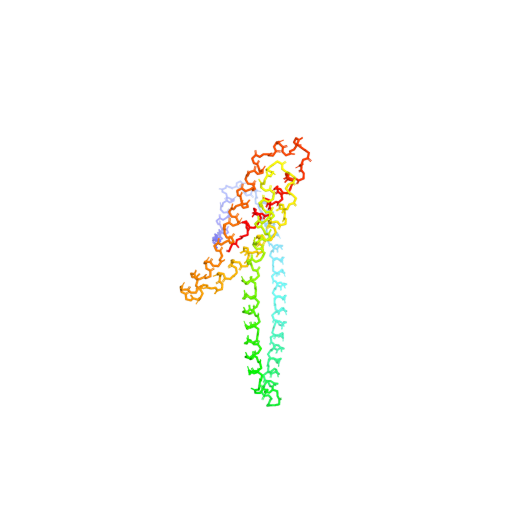 1 117 ? 13.911 -10.897 -4.725 1.00 89.94 117 LEU A CA 1
ATOM 904 C C . LEU A 1 117 ? 14.693 -11.537 -5.881 1.00 89.94 117 LEU A C 1
ATOM 906 O O . LEU A 1 117 ? 15.500 -10.859 -6.518 1.00 89.94 117 LEU A O 1
ATOM 910 N N . LEU A 1 118 ? 14.469 -12.825 -6.152 1.00 88.69 118 LEU A N 1
ATOM 911 C CA . LEU A 1 118 ? 15.117 -13.540 -7.253 1.00 88.69 118 LEU A CA 1
ATOM 912 C C . LEU A 1 118 ? 14.595 -13.060 -8.614 1.00 88.69 118 LEU A C 1
ATOM 914 O O . LEU A 1 118 ? 15.389 -12.741 -9.498 1.00 88.69 118 LEU A O 1
ATOM 918 N N . GLU A 1 119 ? 13.275 -12.946 -8.759 1.00 91.31 119 GLU A N 1
ATOM 919 C CA . GLU A 1 119 ? 12.612 -12.461 -9.974 1.00 91.31 119 GLU A CA 1
ATOM 920 C C . GLU A 1 119 ? 12.819 -10.965 -10.228 1.00 91.31 119 GLU A C 1
ATOM 922 O O . GLU A 1 119 ? 12.676 -10.503 -11.357 1.00 91.31 119 GLU A O 1
ATOM 927 N N . MET A 1 120 ? 13.146 -10.176 -9.203 1.00 93.56 120 MET A N 1
ATOM 928 C CA . MET A 1 120 ? 13.361 -8.739 -9.369 1.00 93.56 120 MET A CA 1
ATOM 929 C C . MET A 1 120 ? 14.441 -8.450 -10.414 1.00 93.56 120 MET A C 1
ATOM 931 O O . MET A 1 120 ? 14.273 -7.532 -11.207 1.00 93.56 120 MET A O 1
ATOM 935 N N . ASN A 1 121 ? 15.519 -9.238 -10.460 1.00 88.88 121 ASN A N 1
ATOM 936 C CA . ASN A 1 121 ? 16.592 -9.008 -11.427 1.00 88.88 121 ASN A CA 1
ATOM 937 C C . ASN A 1 121 ? 16.121 -9.177 -12.875 1.00 88.88 121 ASN A C 1
ATOM 939 O O . ASN A 1 121 ? 16.442 -8.329 -13.699 1.00 88.88 121 ASN A O 1
ATOM 943 N N . SER A 1 122 ? 15.313 -10.199 -13.173 1.00 92.94 122 SER A N 1
ATOM 944 C CA . SER A 1 122 ? 14.777 -10.385 -14.526 1.00 92.94 122 SER A CA 1
ATOM 945 C C . SER A 1 122 ? 13.739 -9.320 -14.884 1.00 92.94 122 SER A C 1
ATOM 947 O O . SER A 1 122 ? 13.690 -8.868 -16.025 1.00 92.94 122 SER A O 1
ATOM 949 N N . LYS A 1 123 ? 12.941 -8.854 -13.911 1.00 93.69 123 LYS A N 1
ATOM 950 C CA . LYS A 1 123 ? 12.039 -7.703 -14.103 1.00 93.69 123 LYS A CA 1
ATOM 951 C C . LYS A 1 123 ? 12.824 -6.418 -14.391 1.00 93.69 123 LYS A C 1
ATOM 953 O O . LYS A 1 123 ? 12.407 -5.641 -15.244 1.00 93.69 123 LYS A O 1
ATOM 958 N N . LEU A 1 124 ? 13.955 -6.210 -13.715 1.00 95.38 124 LEU A N 1
ATOM 959 C CA . LEU A 1 124 ? 14.844 -5.072 -13.957 1.00 95.38 124 LEU A CA 1
ATOM 960 C C . LEU A 1 124 ? 15.515 -5.145 -15.333 1.00 95.38 124 LEU A C 1
ATOM 962 O O . LEU A 1 124 ? 15.586 -4.115 -15.987 1.00 95.38 124 LEU A O 1
ATOM 966 N N . ASP A 1 125 ? 15.918 -6.332 -15.804 1.00 95.31 125 ASP A N 1
ATOM 967 C CA . ASP A 1 125 ? 16.469 -6.502 -17.161 1.00 95.31 125 ASP A CA 1
ATOM 968 C C . ASP A 1 125 ? 15.476 -6.000 -18.226 1.00 95.31 125 ASP A C 1
ATOM 970 O O . ASP A 1 125 ? 15.836 -5.241 -19.123 1.00 95.31 125 ASP A O 1
ATOM 974 N N . VAL A 1 126 ? 14.200 -6.382 -18.096 1.00 95.38 126 VAL A N 1
ATOM 975 C CA . VAL A 1 126 ? 13.131 -5.956 -19.015 1.00 95.38 126 VAL A CA 1
ATOM 976 C C . VAL A 1 126 ? 12.874 -4.450 -18.917 1.00 95.38 126 VAL A C 1
ATOM 978 O O . VAL A 1 126 ? 12.661 -3.794 -19.934 1.00 95.38 126 VAL A O 1
ATOM 981 N N . LEU A 1 127 ? 12.889 -3.891 -17.705 1.00 96.25 127 LEU A N 1
ATOM 982 C CA . LEU A 1 127 ? 12.677 -2.458 -17.493 1.00 96.25 127 LEU A CA 1
ATOM 983 C C . LEU A 1 127 ? 13.804 -1.606 -18.069 1.00 96.25 127 LEU A C 1
ATOM 985 O O . LEU A 1 127 ? 13.526 -0.572 -18.670 1.00 96.25 127 LEU A O 1
ATOM 989 N N . GLU A 1 128 ? 15.050 -2.037 -17.896 1.00 96.00 128 GLU A N 1
ATOM 990 C CA . GLU A 1 128 ? 16.220 -1.365 -18.456 1.00 96.00 128 GLU A CA 1
ATOM 991 C C . GLU A 1 128 ? 16.174 -1.370 -19.990 1.00 96.00 128 GLU A C 1
ATOM 993 O O . GLU A 1 128 ? 16.380 -0.319 -20.589 1.00 96.00 128 GLU A O 1
ATOM 998 N N . ASP A 1 129 ? 15.808 -2.489 -20.626 1.00 96.12 129 ASP A N 1
ATOM 999 C CA . ASP A 1 129 ? 15.663 -2.583 -22.090 1.00 96.12 129 ASP A CA 1
ATOM 1000 C C . ASP A 1 129 ? 14.533 -1.688 -22.635 1.00 96.12 129 ASP A C 1
ATOM 1002 O O . ASP A 1 129 ? 14.718 -0.945 -23.608 1.00 96.12 129 ASP A O 1
ATOM 1006 N N . MET A 1 130 ? 13.368 -1.694 -21.973 1.00 95.12 130 MET A N 1
ATOM 1007 C CA . MET A 1 130 ? 12.248 -0.812 -22.322 1.00 95.12 130 MET A CA 1
ATOM 1008 C C . MET A 1 130 ? 12.630 0.663 -22.174 1.00 95.12 130 MET A C 1
ATOM 1010 O O . MET A 1 130 ? 12.324 1.473 -23.051 1.00 95.12 130 MET A O 1
ATOM 1014 N N . LEU A 1 131 ? 13.304 1.012 -21.075 1.00 95.19 131 LEU A N 1
ATOM 1015 C CA . LEU A 1 131 ? 13.730 2.377 -20.796 1.00 95.19 131 LEU A CA 1
ATOM 1016 C C . LEU A 1 131 ? 14.813 2.837 -21.770 1.00 95.19 131 LEU A C 1
ATOM 1018 O O . LEU A 1 131 ? 14.738 3.960 -22.261 1.00 95.19 131 LEU A O 1
ATOM 1022 N N . GLU A 1 132 ? 15.797 1.993 -22.078 1.00 94.75 132 GLU A N 1
ATOM 1023 C CA . GLU A 1 132 ? 16.845 2.309 -23.047 1.00 94.75 132 GLU A CA 1
ATOM 1024 C C . GLU A 1 132 ? 16.240 2.544 -24.435 1.00 94.75 132 GLU A C 1
ATOM 1026 O O . GLU A 1 132 ? 16.569 3.531 -25.097 1.00 94.75 132 GLU A O 1
ATOM 1031 N N . THR A 1 133 ? 15.316 1.678 -24.858 1.00 93.38 133 THR A N 1
ATOM 1032 C CA . THR A 1 133 ? 14.620 1.802 -26.143 1.00 93.38 133 THR A CA 1
ATOM 1033 C C . THR A 1 133 ? 13.848 3.116 -26.240 1.00 93.38 133 THR A C 1
ATOM 1035 O O . THR A 1 133 ? 14.021 3.855 -27.211 1.00 93.38 133 THR A O 1
ATOM 1038 N N . ASP A 1 134 ? 13.055 3.445 -25.221 1.00 92.69 134 ASP A N 1
ATOM 1039 C CA . ASP A 1 134 ? 12.250 4.669 -25.177 1.00 92.69 134 ASP A CA 1
ATOM 1040 C C . ASP A 1 134 ? 13.115 5.936 -25.003 1.00 92.69 134 ASP A C 1
ATOM 1042 O O . ASP A 1 134 ? 12.745 7.010 -25.484 1.00 92.69 134 ASP A O 1
ATOM 1046 N N . SER A 1 135 ? 14.289 5.826 -24.371 1.00 91.50 135 SER A N 1
ATOM 1047 C CA . SER A 1 135 ? 15.222 6.945 -24.158 1.00 91.50 135 SER A CA 1
ATOM 1048 C C . SER A 1 135 ? 16.005 7.342 -25.409 1.00 91.50 135 SER A C 1
ATOM 1050 O O . SER A 1 135 ? 16.490 8.472 -25.490 1.00 91.50 135 SER A O 1
ATOM 1052 N N . ARG A 1 136 ? 16.128 6.450 -26.404 1.00 90.69 136 ARG A N 1
ATOM 1053 C CA . ARG A 1 136 ? 16.793 6.760 -27.685 1.00 90.69 136 ARG A CA 1
ATOM 1054 C C . ARG A 1 136 ? 16.043 7.815 -28.495 1.00 90.69 136 ARG A C 1
ATOM 1056 O O . ARG A 1 136 ? 16.682 8.552 -29.244 1.00 90.69 136 ARG A O 1
ATOM 1063 N N . ASP A 1 137 ? 14.724 7.901 -28.330 1.00 87.19 137 ASP A N 1
ATOM 1064 C CA . ASP A 1 137 ? 13.898 8.940 -28.938 1.00 87.19 137 ASP A CA 1
ATOM 1065 C C . ASP A 1 137 ? 13.096 9.703 -27.878 1.00 87.19 137 ASP A C 1
ATOM 1067 O O . ASP A 1 137 ? 11.927 9.431 -27.590 1.00 87.19 137 ASP A O 1
ATOM 1071 N N . ILE A 1 138 ? 13.735 10.731 -27.314 1.00 85.31 138 ILE A N 1
ATOM 1072 C CA . ILE A 1 138 ? 13.110 11.628 -26.334 1.00 85.31 138 ILE A CA 1
ATOM 1073 C C . ILE A 1 138 ? 11.949 12.450 -26.927 1.00 85.31 138 ILE A C 1
ATOM 1075 O O . ILE A 1 138 ? 11.253 13.156 -26.199 1.00 85.31 138 ILE A O 1
ATOM 1079 N N . ARG A 1 139 ? 11.729 12.390 -28.248 1.00 83.62 139 ARG A N 1
ATOM 1080 C CA . ARG A 1 139 ? 10.616 13.056 -28.934 1.00 83.62 139 ARG A CA 1
ATOM 1081 C C . ARG A 1 139 ? 9.438 12.124 -29.202 1.00 83.62 139 ARG A C 1
ATOM 1083 O O . ARG A 1 139 ? 8.496 12.546 -29.868 1.00 83.62 139 ARG A O 1
ATOM 1090 N N . GLY A 1 140 ? 9.427 10.931 -28.610 1.00 79.81 140 GLY A N 1
ATOM 1091 C CA . GLY A 1 140 ? 8.287 10.018 -28.624 1.00 79.81 140 GLY A CA 1
ATOM 1092 C C . GLY A 1 140 ? 8.446 8.867 -29.623 1.00 79.81 140 GLY A C 1
ATOM 1093 O O . GLY A 1 140 ? 9.465 8.768 -30.293 1.00 79.81 140 GLY A O 1
ATOM 1094 N N . PRO A 1 141 ? 7.464 7.949 -29.709 1.00 83.44 141 PRO A N 1
ATOM 1095 C CA . PRO A 1 141 ? 6.135 7.987 -29.088 1.00 83.44 141 PRO A CA 1
ATOM 1096 C C . PRO A 1 141 ? 6.068 7.495 -27.626 1.00 83.44 141 PRO A C 1
ATOM 1098 O O . PRO A 1 141 ? 4.964 7.346 -27.104 1.00 83.44 141 PRO A O 1
ATOM 1101 N N . ALA A 1 142 ? 7.208 7.228 -26.968 1.00 90.31 142 ALA A N 1
ATOM 1102 C CA . ALA A 1 142 ? 7.297 6.763 -25.571 1.00 90.31 142 ALA A CA 1
ATOM 1103 C C . ALA A 1 142 ? 6.252 5.672 -25.219 1.00 90.31 142 ALA A C 1
ATOM 1105 O O . ALA A 1 142 ? 5.411 5.854 -24.323 1.00 90.31 142 ALA A O 1
ATOM 1106 N N . PRO A 1 143 ? 6.200 4.569 -25.991 1.00 91.50 143 PRO A N 1
ATOM 1107 C CA . PRO A 1 143 ? 5.136 3.576 -25.879 1.00 91.50 143 PRO A CA 1
ATOM 1108 C C . PRO A 1 143 ? 5.149 2.846 -24.533 1.00 91.50 143 PRO A C 1
ATOM 1110 O O . PRO A 1 143 ? 4.081 2.463 -24.049 1.00 91.50 143 PRO A O 1
ATOM 1113 N N . ASN A 1 144 ? 6.318 2.696 -23.906 1.00 93.50 144 ASN A N 1
ATOM 1114 C CA . ASN A 1 144 ? 6.489 1.924 -22.682 1.00 93.50 144 ASN A CA 1
ATOM 1115 C C . ASN A 1 144 ? 6.363 2.778 -21.413 1.00 93.50 144 ASN A C 1
ATOM 1117 O O . ASN A 1 144 ? 6.339 2.222 -20.319 1.00 93.50 144 ASN A O 1
ATOM 1121 N N . LEU A 1 145 ? 6.200 4.101 -21.532 1.00 94.12 145 LEU A N 1
ATOM 1122 C CA . LEU A 1 145 ? 6.175 5.051 -20.411 1.00 94.12 145 LEU A CA 1
ATOM 1123 C C . LEU A 1 145 ? 5.283 4.611 -19.233 1.00 94.12 145 LEU A C 1
ATOM 1125 O O . LEU A 1 145 ? 5.731 4.582 -18.089 1.00 94.12 145 LEU A O 1
ATOM 1129 N N . LEU A 1 146 ? 4.027 4.235 -19.504 1.00 94.19 146 LEU A N 1
ATOM 1130 C CA . LEU A 1 146 ? 3.098 3.799 -18.451 1.00 94.19 146 LEU A CA 1
ATOM 1131 C C . LEU A 1 146 ? 3.438 2.412 -17.894 1.00 94.19 146 LEU A C 1
ATOM 1133 O O . LEU A 1 146 ? 3.216 2.155 -16.713 1.00 94.19 146 LEU A O 1
ATOM 1137 N N . VAL A 1 147 ? 3.949 1.515 -18.740 1.00 95.19 147 VAL A N 1
ATOM 1138 C 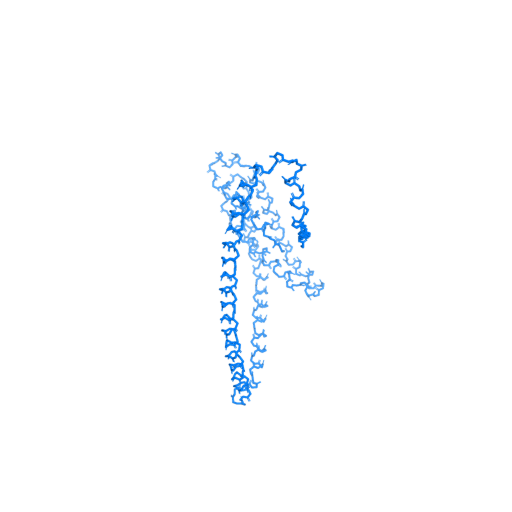CA . VAL A 1 147 ? 4.317 0.152 -18.337 1.00 95.19 147 VAL A CA 1
ATOM 1139 C C . VAL A 1 147 ? 5.516 0.202 -17.395 1.00 95.19 147 VAL A C 1
ATOM 1141 O O . VAL A 1 147 ? 5.478 -0.415 -16.331 1.00 95.19 147 VAL A O 1
ATOM 1144 N N . ILE A 1 148 ? 6.532 0.994 -17.748 1.00 95.94 148 ILE A N 1
ATOM 1145 C CA . ILE A 1 148 ? 7.721 1.225 -16.927 1.00 95.94 148 ILE A CA 1
ATOM 1146 C C . ILE A 1 148 ? 7.313 1.837 -15.582 1.00 95.94 148 ILE A C 1
ATOM 1148 O O . ILE A 1 148 ? 7.669 1.284 -14.544 1.00 95.94 148 ILE A O 1
ATOM 1152 N N . HIS A 1 149 ? 6.496 2.902 -15.582 1.00 95.69 149 HIS A N 1
ATOM 1153 C CA . HIS A 1 149 ? 6.003 3.531 -14.345 1.00 95.69 149 HIS A CA 1
ATOM 1154 C C . HIS A 1 149 ? 5.281 2.536 -13.430 1.00 95.69 149 HIS A C 1
ATOM 1156 O O . HIS A 1 149 ? 5.591 2.425 -12.247 1.00 95.69 149 HIS A O 1
ATOM 1162 N N . PHE A 1 150 ? 4.345 1.762 -13.982 1.00 94.75 150 PHE A N 1
ATOM 1163 C CA . PHE A 1 150 ? 3.558 0.801 -13.213 1.00 94.75 150 PHE A CA 1
ATOM 1164 C C . PHE A 1 150 ? 4.412 -0.309 -12.585 1.00 94.75 150 PHE A C 1
ATOM 1166 O O . PHE A 1 150 ? 4.204 -0.683 -11.428 1.00 94.75 150 P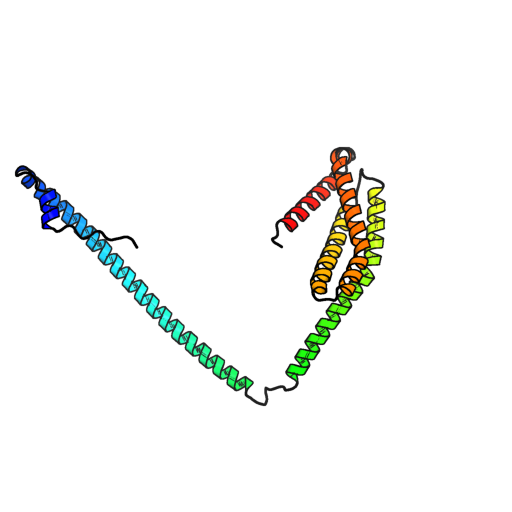HE A O 1
ATOM 1173 N N . LEU A 1 151 ? 5.362 -0.857 -13.342 1.00 94.94 151 LEU A N 1
ATOM 1174 C CA . LEU A 1 151 ? 6.250 -1.915 -12.866 1.00 94.94 151 LEU A CA 1
ATOM 1175 C C . LEU A 1 151 ? 7.268 -1.389 -11.844 1.00 94.94 151 LEU A C 1
ATOM 1177 O O . LEU A 1 151 ? 7.503 -2.058 -10.836 1.00 94.94 151 LEU A O 1
ATOM 1181 N N . LEU A 1 152 ? 7.818 -0.187 -12.048 1.00 95.75 152 LEU A N 1
ATOM 1182 C CA . LEU A 1 152 ? 8.700 0.454 -11.070 1.00 95.75 152 LEU A CA 1
ATOM 1183 C C . LEU A 1 152 ? 7.971 0.741 -9.759 1.00 95.75 152 LEU A C 1
ATOM 1185 O O . LEU A 1 152 ? 8.500 0.401 -8.705 1.00 95.75 152 LEU A O 1
ATOM 1189 N N . ASN A 1 153 ? 6.732 1.234 -9.810 1.00 94.31 153 ASN A N 1
ATOM 1190 C CA . ASN A 1 153 ? 5.921 1.447 -8.608 1.00 94.31 153 ASN A CA 1
ATOM 1191 C C . ASN A 1 153 ? 5.683 0.151 -7.821 1.00 94.31 153 ASN A C 1
ATOM 1193 O O . ASN A 1 153 ? 5.735 0.153 -6.591 1.00 94.31 153 ASN A O 1
ATOM 1197 N N . GLN A 1 154 ? 5.454 -0.979 -8.499 1.00 93.94 154 GLN A N 1
ATOM 1198 C CA . GLN A 1 154 ? 5.332 -2.277 -7.824 1.00 93.94 154 GLN A CA 1
ATOM 1199 C C . GLN A 1 154 ? 6.638 -2.706 -7.149 1.00 93.94 154 GLN A C 1
ATOM 1201 O O . GLN A 1 154 ? 6.620 -3.158 -6.002 1.00 93.94 154 GLN A O 1
ATOM 1206 N N . LEU A 1 155 ? 7.773 -2.557 -7.839 1.00 95.31 155 LEU A N 1
ATOM 1207 C CA . LEU A 1 155 ? 9.084 -2.892 -7.280 1.00 95.31 155 LEU A CA 1
ATOM 1208 C C . LEU A 1 155 ? 9.465 -1.958 -6.125 1.00 95.31 155 LEU A C 1
ATOM 1210 O O . LEU A 1 155 ? 10.040 -2.406 -5.132 1.00 95.31 155 LEU A O 1
ATOM 1214 N N . GLU A 1 156 ? 9.100 -0.683 -6.206 1.00 93.75 156 GLU A N 1
ATOM 1215 C CA . GLU A 1 156 ? 9.299 0.289 -5.139 1.00 93.75 156 GLU A CA 1
ATOM 1216 C C . GLU A 1 156 ? 8.428 -0.018 -3.914 1.00 93.75 156 GLU A C 1
ATOM 1218 O O . GLU A 1 156 ? 8.931 -0.021 -2.786 1.00 93.75 156 GLU A O 1
ATOM 1223 N N . ALA A 1 157 ? 7.153 -0.362 -4.109 1.00 92.81 157 ALA A N 1
ATOM 1224 C CA . ALA A 1 157 ? 6.284 -0.819 -3.027 1.00 92.81 157 ALA A CA 1
ATOM 1225 C C . ALA A 1 157 ? 6.853 -2.078 -2.351 1.00 92.81 157 ALA A C 1
ATOM 1227 O O . ALA A 1 157 ? 6.943 -2.138 -1.120 1.00 92.81 157 ALA A O 1
ATOM 1228 N N . PHE A 1 158 ? 7.324 -3.046 -3.145 1.00 94.25 158 PHE A N 1
ATOM 1229 C CA . PHE A 1 158 ? 7.991 -4.248 -2.648 1.00 94.25 158 PHE A CA 1
ATOM 1230 C C . PHE A 1 158 ? 9.261 -3.920 -1.849 1.00 94.25 158 PHE A C 1
ATOM 1232 O O . PHE A 1 158 ? 9.438 -4.429 -0.736 1.00 94.25 158 PHE A O 1
ATOM 1239 N N . ARG A 1 159 ? 10.120 -3.022 -2.353 1.00 94.38 159 ARG A N 1
ATOM 1240 C CA . ARG A 1 159 ? 11.303 -2.519 -1.635 1.00 94.38 159 ARG A CA 1
ATOM 1241 C C . ARG A 1 159 ? 10.906 -1.910 -0.297 1.00 94.38 159 ARG A C 1
ATOM 1243 O O . ARG A 1 159 ? 11.465 -2.281 0.734 1.00 94.38 159 ARG A O 1
ATOM 1250 N N . ASN A 1 160 ? 9.938 -0.997 -0.296 1.00 93.00 160 ASN A N 1
ATOM 1251 C CA . ASN A 1 160 ? 9.502 -0.274 0.897 1.00 93.00 160 ASN A CA 1
ATOM 1252 C C . ASN A 1 160 ? 8.935 -1.235 1.953 1.00 93.00 160 ASN A C 1
ATOM 1254 O O . ASN A 1 160 ? 9.320 -1.165 3.124 1.00 93.00 160 ASN A O 1
ATOM 1258 N N . GLN A 1 161 ? 8.095 -2.190 1.543 1.00 92.12 161 GLN A N 1
ATOM 1259 C CA . GLN A 1 161 ? 7.550 -3.226 2.421 1.00 92.12 161 GLN A CA 1
ATOM 1260 C C . GLN A 1 161 ? 8.653 -4.128 2.995 1.00 92.12 161 GLN A C 1
ATOM 1262 O O . GLN A 1 161 ? 8.696 -4.357 4.207 1.00 92.12 161 GLN A O 1
ATOM 1267 N N . THR A 1 162 ? 9.570 -4.609 2.155 1.00 92.25 162 THR A N 1
ATOM 1268 C CA . THR A 1 162 ? 10.648 -5.520 2.575 1.00 92.25 162 THR A CA 1
ATOM 1269 C C . THR A 1 162 ? 11.633 -4.813 3.510 1.00 92.25 162 THR A C 1
ATOM 1271 O O . THR A 1 162 ? 12.000 -5.346 4.558 1.00 92.25 162 THR A O 1
ATOM 1274 N N . MET A 1 163 ? 11.994 -3.562 3.210 1.00 92.12 163 MET A N 1
ATOM 1275 C CA . MET A 1 163 ? 12.841 -2.735 4.075 1.00 92.12 163 MET A CA 1
ATOM 1276 C C . MET A 1 163 ? 12.158 -2.393 5.403 1.00 92.12 163 MET A C 1
ATOM 1278 O O . MET A 1 163 ? 12.822 -2.355 6.442 1.00 92.12 163 MET A O 1
ATOM 1282 N N . HIS A 1 164 ? 10.836 -2.186 5.406 1.00 91.38 164 HIS A N 1
ATOM 1283 C CA . HIS A 1 164 ? 10.072 -1.978 6.634 1.00 91.38 164 HIS A CA 1
ATOM 1284 C C . HIS A 1 164 ? 10.109 -3.218 7.536 1.00 91.38 164 HIS A C 1
ATOM 1286 O O . HIS A 1 164 ? 10.391 -3.098 8.730 1.00 91.38 164 HIS A O 1
ATOM 1292 N N . GLN A 1 165 ? 9.891 -4.410 6.975 1.00 88.38 165 GLN A N 1
ATOM 1293 C CA . GLN A 1 165 ? 9.991 -5.672 7.717 1.00 88.38 165 GLN A CA 1
ATOM 1294 C C . GLN A 1 165 ? 11.414 -5.906 8.244 1.00 88.38 165 GLN A C 1
ATOM 1296 O O . GLN A 1 165 ? 11.606 -6.296 9.400 1.00 88.38 165 GLN A O 1
ATOM 1301 N N . ALA A 1 166 ? 12.425 -5.565 7.442 1.00 89.38 166 ALA A N 1
ATOM 1302 C CA . ALA A 1 166 ? 13.829 -5.695 7.807 1.00 89.38 166 ALA A CA 1
ATOM 1303 C C . ALA A 1 166 ? 14.286 -4.726 8.916 1.00 89.38 166 ALA A C 1
ATOM 1305 O O . ALA A 1 166 ? 15.395 -4.888 9.423 1.00 89.38 166 ALA A O 1
ATOM 1306 N N . LYS A 1 167 ? 13.467 -3.758 9.369 1.00 89.69 167 LYS A N 1
ATOM 1307 C CA . LYS A 1 167 ? 13.824 -2.851 10.486 1.00 89.69 167 LYS A CA 1
ATOM 1308 C C . LYS A 1 167 ? 14.190 -3.595 11.773 1.00 89.69 167 LYS A C 1
ATOM 1310 O O . LYS A 1 167 ? 15.018 -3.106 12.536 1.00 89.69 167 LYS A O 1
ATOM 1315 N N . LYS A 1 168 ? 13.591 -4.768 12.002 1.00 88.50 168 LYS A N 1
ATOM 1316 C CA . LYS A 1 168 ? 13.874 -5.635 13.160 1.00 88.50 168 LYS A CA 1
ATOM 1317 C C . LYS A 1 168 ? 15.066 -6.577 12.938 1.00 88.50 168 LYS A C 1
ATOM 1319 O O . LYS A 1 168 ? 15.479 -7.256 13.872 1.00 88.50 168 LYS A O 1
ATOM 1324 N N . ALA A 1 169 ? 15.601 -6.643 11.718 1.00 89.44 169 ALA A N 1
ATOM 1325 C CA . ALA A 1 169 ? 16.717 -7.511 11.366 1.00 89.44 169 ALA A CA 1
ATOM 1326 C C . ALA A 1 169 ? 18.076 -6.889 11.735 1.00 89.44 169 ALA A C 1
ATOM 1328 O O . ALA A 1 169 ? 18.202 -5.691 12.011 1.00 89.44 169 ALA A O 1
ATOM 1329 N N . SER A 1 170 ? 19.123 -7.719 11.702 1.00 92.75 170 SER A N 1
ATOM 1330 C CA . SER A 1 170 ? 20.495 -7.277 11.966 1.00 92.75 170 SER A CA 1
ATOM 1331 C C . SER A 1 170 ? 20.936 -6.171 10.994 1.00 92.75 170 SER A C 1
ATOM 1333 O O . SER A 1 170 ? 20.452 -6.078 9.862 1.00 92.75 170 SER A O 1
ATOM 1335 N N . ALA A 1 171 ? 21.887 -5.330 11.414 1.00 91.06 171 ALA A N 1
ATOM 1336 C CA . ALA A 1 171 ? 22.451 -4.295 10.542 1.00 91.06 171 ALA A CA 1
ATOM 1337 C C . ALA A 1 171 ? 23.059 -4.889 9.255 1.00 91.06 171 ALA A C 1
ATOM 1339 O O . ALA A 1 171 ? 22.868 -4.333 8.176 1.00 91.06 171 ALA A O 1
ATOM 1340 N N . ASN A 1 172 ? 23.705 -6.055 9.354 1.00 92.69 172 ASN A N 1
ATOM 1341 C CA . ASN A 1 172 ? 24.294 -6.748 8.208 1.00 92.69 172 ASN A CA 1
ATOM 1342 C C . ASN A 1 172 ? 23.230 -7.244 7.210 1.00 92.69 172 ASN A C 1
ATOM 1344 O O . ASN A 1 172 ? 23.380 -7.079 6.001 1.00 92.69 172 ASN A O 1
ATOM 1348 N N . SER A 1 173 ? 22.118 -7.795 7.709 1.00 88.88 173 SER A N 1
ATOM 1349 C CA . SER A 1 173 ? 20.990 -8.226 6.871 1.00 88.88 173 SER A CA 1
ATOM 1350 C C . SER A 1 173 ? 20.346 -7.040 6.150 1.00 88.88 173 SER A C 1
ATOM 1352 O O . SER A 1 173 ? 20.086 -7.120 4.953 1.00 88.88 173 SER A O 1
ATOM 1354 N N . ARG A 1 174 ? 20.155 -5.912 6.850 1.00 92.25 174 ARG A N 1
ATOM 1355 C CA . ARG A 1 174 ? 19.644 -4.671 6.244 1.00 92.25 174 ARG A CA 1
ATOM 1356 C C . ARG A 1 174 ? 20.582 -4.122 5.171 1.00 92.25 174 ARG A C 1
ATOM 1358 O O . ARG A 1 174 ? 20.112 -3.719 4.116 1.00 92.25 174 ARG A O 1
ATOM 1365 N N . SER A 1 175 ? 21.892 -4.131 5.419 1.00 92.25 175 SER A N 1
ATOM 1366 C CA . SER A 1 175 ? 22.893 -3.695 4.436 1.00 92.25 175 SER A CA 1
ATOM 1367 C C . SER A 1 175 ? 22.913 -4.598 3.202 1.00 92.25 175 SER A C 1
ATOM 1369 O O . SER A 1 175 ? 22.942 -4.103 2.079 1.00 92.25 175 SER A O 1
ATOM 1371 N N . THR A 1 176 ? 22.815 -5.914 3.400 1.00 91.25 176 THR A N 1
ATOM 1372 C CA . THR A 1 176 ? 22.725 -6.874 2.295 1.00 91.25 176 THR A CA 1
ATOM 1373 C C . THR A 1 176 ? 21.490 -6.595 1.442 1.00 91.25 176 THR A C 1
ATOM 1375 O O . THR A 1 176 ? 21.605 -6.485 0.227 1.00 91.25 176 THR A O 1
ATOM 1378 N N . LEU A 1 177 ? 20.328 -6.413 2.074 1.00 91.62 177 LEU A N 1
ATOM 1379 C CA . LEU A 1 177 ? 19.076 -6.109 1.388 1.00 91.62 177 LEU A CA 1
ATOM 1380 C C . LEU A 1 177 ? 19.125 -4.762 0.644 1.00 91.62 177 LEU A C 1
ATOM 1382 O O . LEU A 1 177 ? 18.665 -4.675 -0.489 1.00 91.62 177 LEU A O 1
ATOM 1386 N N . ALA A 1 178 ? 19.744 -3.735 1.231 1.00 92.75 178 ALA A N 1
ATOM 1387 C CA . ALA A 1 178 ? 19.946 -2.451 0.561 1.00 92.75 178 ALA A CA 1
ATOM 1388 C C . ALA A 1 178 ? 20.764 -2.599 -0.734 1.00 92.75 178 ALA A C 1
ATOM 1390 O O . ALA A 1 178 ? 20.408 -1.999 -1.744 1.00 92.75 178 ALA A O 1
ATOM 1391 N N . ARG A 1 179 ? 21.795 -3.455 -0.734 1.00 92.56 179 ARG A N 1
ATOM 1392 C CA . ARG A 1 179 ? 22.585 -3.764 -1.936 1.00 92.56 179 ARG A CA 1
ATOM 1393 C C . ARG A 1 179 ? 21.763 -4.480 -3.011 1.00 92.56 179 ARG A C 1
ATOM 1395 O O . ARG A 1 179 ? 21.943 -4.205 -4.188 1.00 92.56 179 ARG A O 1
ATOM 1402 N N . TYR A 1 180 ? 20.837 -5.366 -2.632 1.00 91.00 180 TYR A N 1
ATOM 1403 C CA . TYR A 1 180 ? 19.925 -5.993 -3.603 1.00 91.00 180 TYR A CA 1
ATOM 1404 C C . TYR A 1 180 ? 19.050 -4.958 -4.325 1.00 91.00 180 TYR A C 1
ATOM 1406 O O . TYR A 1 180 ? 18.780 -5.114 -5.511 1.00 91.00 180 TYR A O 1
ATOM 1414 N N . PHE A 1 181 ? 18.640 -3.891 -3.635 1.00 95.62 181 PHE A N 1
ATOM 1415 C CA . PHE A 1 181 ? 17.799 -2.836 -4.205 1.00 95.62 181 PHE A CA 1
ATOM 1416 C C . PHE A 1 181 ? 18.574 -1.698 -4.885 1.00 95.62 181 PHE A C 1
ATOM 1418 O O . PHE A 1 181 ? 17.952 -0.805 -5.454 1.00 95.62 181 PHE A O 1
ATOM 1425 N N . GLU A 1 182 ? 19.907 -1.716 -4.864 1.00 94.62 182 GLU A N 1
ATOM 1426 C CA . GLU A 1 182 ? 20.736 -0.672 -5.478 1.00 94.62 182 GLU A CA 1
ATOM 1427 C C . GLU A 1 182 ? 20.459 -0.541 -6.980 1.00 94.62 182 GLU A C 1
ATOM 1429 O O . GLU A 1 182 ? 20.224 0.557 -7.478 1.00 94.62 182 GLU A O 1
ATOM 1434 N N . ARG A 1 183 ? 20.367 -1.675 -7.685 1.00 95.12 183 ARG A N 1
ATOM 1435 C CA . ARG A 1 183 ? 20.025 -1.700 -9.110 1.00 95.12 183 ARG A CA 1
ATOM 1436 C C . ARG A 1 183 ? 18.646 -1.092 -9.380 1.00 95.12 183 ARG A C 1
ATOM 1438 O O . ARG A 1 183 ? 18.520 -0.258 -10.266 1.00 95.12 183 ARG A O 1
ATOM 1445 N N . LEU A 1 184 ? 17.636 -1.448 -8.582 1.00 96.19 184 LEU A N 1
ATOM 1446 C CA . LEU A 1 184 ? 16.296 -0.860 -8.685 1.00 96.19 184 LEU A CA 1
ATOM 1447 C C . LEU A 1 184 ? 16.340 0.664 -8.516 1.00 96.19 184 LEU A C 1
ATOM 1449 O O . LEU A 1 184 ? 15.721 1.374 -9.301 1.00 96.19 184 LEU A O 1
ATOM 1453 N N . ASN A 1 185 ? 17.087 1.171 -7.532 1.00 95.94 185 ASN A N 1
ATOM 1454 C CA . ASN A 1 185 ? 17.210 2.613 -7.313 1.00 95.94 185 ASN A CA 1
ATOM 1455 C C . ASN A 1 185 ? 17.823 3.324 -8.530 1.00 95.94 185 ASN A C 1
ATOM 1457 O O . ASN A 1 185 ? 17.332 4.380 -8.916 1.00 95.94 185 ASN A O 1
ATOM 1461 N N . ASN A 1 186 ? 18.829 2.719 -9.168 1.00 96.50 186 ASN A N 1
ATOM 1462 C CA . ASN A 1 186 ? 19.440 3.272 -10.378 1.00 96.50 186 ASN A CA 1
ATOM 1463 C C . ASN A 1 186 ? 18.441 3.336 -11.546 1.00 96.50 186 ASN A C 1
ATOM 1465 O O . ASN A 1 186 ? 18.405 4.332 -12.265 1.00 96.50 186 ASN A O 1
ATOM 1469 N N . VAL A 1 187 ? 17.599 2.309 -11.724 1.00 96.50 187 VAL A N 1
ATOM 1470 C CA . VAL A 1 187 ? 16.562 2.307 -12.775 1.00 96.50 187 VAL A CA 1
ATOM 1471 C C . VAL A 1 187 ? 15.469 3.337 -12.483 1.00 96.50 187 VAL A C 1
ATOM 1473 O O . VAL A 1 187 ? 15.041 4.037 -13.398 1.00 96.50 187 VAL A O 1
ATOM 1476 N N . ILE A 1 188 ? 15.050 3.483 -11.219 1.00 96.31 188 ILE A N 1
ATOM 1477 C CA . ILE A 1 188 ? 14.109 4.536 -10.802 1.00 96.31 188 ILE A CA 1
ATOM 1478 C C . ILE A 1 188 ? 14.683 5.919 -11.134 1.00 96.31 188 ILE A C 1
ATOM 1480 O O . ILE A 1 188 ? 13.994 6.753 -11.717 1.00 96.31 188 ILE A O 1
ATOM 1484 N N . GLU A 1 189 ? 15.955 6.165 -10.813 1.00 96.88 189 GLU A N 1
ATOM 1485 C CA . GLU A 1 189 ? 16.606 7.440 -11.114 1.00 96.88 189 GLU A CA 1
ATOM 1486 C C . GLU A 1 189 ? 16.701 7.697 -12.626 1.00 96.88 189 GLU A C 1
ATOM 1488 O O . GLU A 1 189 ? 16.359 8.790 -13.084 1.00 96.88 189 GLU A O 1
ATOM 1493 N N . ALA A 1 190 ? 17.087 6.690 -13.414 1.00 96.50 190 ALA A N 1
ATOM 1494 C CA . ALA A 1 190 ? 17.130 6.787 -14.872 1.00 96.50 190 ALA A CA 1
ATOM 1495 C C . ALA A 1 190 ? 15.742 7.084 -15.470 1.00 96.50 190 ALA A C 1
ATOM 1497 O O . ALA A 1 190 ? 15.611 7.923 -16.362 1.00 96.50 190 ALA A O 1
ATOM 1498 N N . PHE A 1 191 ? 14.690 6.451 -14.947 1.00 96.69 191 PHE A N 1
ATOM 1499 C CA . PHE A 1 191 ? 13.318 6.708 -15.375 1.00 96.69 191 PHE A CA 1
ATOM 1500 C C . PHE A 1 191 ? 12.851 8.127 -15.022 1.00 96.69 191 PHE A C 1
ATOM 1502 O O . PHE A 1 191 ? 12.242 8.802 -15.852 1.00 96.69 191 PHE A O 1
ATOM 1509 N N . ASN A 1 192 ? 13.199 8.627 -13.836 1.00 95.19 192 ASN A N 1
ATOM 1510 C CA . ASN A 1 192 ? 12.903 10.006 -13.443 1.00 95.19 192 ASN A CA 1
ATOM 1511 C C . ASN A 1 192 ? 13.593 11.016 -14.369 1.00 95.19 192 ASN A C 1
ATOM 1513 O O . ASN A 1 192 ? 12.971 11.986 -14.808 1.00 95.19 192 ASN A O 1
ATOM 1517 N N . GLN A 1 193 ? 14.857 10.773 -14.728 1.00 95.44 193 GLN A N 1
ATOM 1518 C CA . GLN A 1 193 ? 15.570 11.595 -15.709 1.00 95.44 193 GLN A CA 1
ATOM 1519 C C . GLN A 1 193 ? 14.888 11.553 -17.084 1.00 95.44 193 GLN A C 1
ATOM 1521 O O . GLN A 1 193 ? 14.742 12.596 -17.727 1.00 95.44 193 GLN A O 1
ATOM 1526 N N . TYR A 1 194 ? 14.414 10.380 -17.511 1.00 95.00 194 TYR A N 1
ATOM 1527 C CA . TYR A 1 194 ? 13.652 10.224 -18.749 1.00 95.00 194 TYR A CA 1
ATOM 1528 C C . TYR A 1 194 ? 12.337 11.022 -18.734 1.00 95.00 194 TYR A C 1
ATOM 1530 O O . TYR A 1 194 ? 12.069 11.768 -19.677 1.00 95.00 194 TYR A O 1
ATOM 1538 N N . ILE A 1 195 ? 11.557 10.960 -17.646 1.00 94.12 195 ILE A N 1
ATOM 1539 C CA . ILE A 1 195 ? 10.335 11.766 -17.471 1.00 94.12 195 ILE A CA 1
ATOM 1540 C C . ILE A 1 195 ? 10.636 13.263 -17.567 1.00 94.12 195 ILE A C 1
ATOM 1542 O O . ILE A 1 195 ? 9.935 13.986 -18.278 1.00 94.12 195 ILE A O 1
ATOM 1546 N N . VAL A 1 196 ? 11.685 13.738 -16.888 1.00 94.06 196 VAL A N 1
ATOM 1547 C CA . VAL A 1 196 ? 12.096 15.150 -16.947 1.00 94.06 196 VAL A CA 1
ATOM 1548 C C . VAL A 1 196 ? 12.498 15.539 -18.373 1.00 94.06 196 VAL A C 1
ATOM 1550 O O . VAL A 1 196 ? 12.122 16.612 -18.847 1.00 94.06 196 VAL A O 1
ATOM 1553 N N . GLY A 1 197 ? 13.205 14.659 -19.087 1.00 93.56 197 GLY A N 1
ATOM 1554 C CA . GLY A 1 197 ? 13.561 14.852 -20.491 1.00 93.56 197 GLY A CA 1
ATOM 1555 C C . GLY A 1 197 ? 12.337 14.964 -21.404 1.00 93.56 197 GLY A C 1
ATOM 1556 O O . GLY A 1 197 ? 12.264 15.891 -22.214 1.00 93.56 197 GLY A O 1
ATOM 1557 N N . LEU A 1 198 ? 11.342 14.088 -21.240 1.00 92.94 198 LEU A N 1
ATOM 1558 C CA . LEU A 1 198 ? 10.078 14.169 -21.977 1.00 92.94 198 LEU A CA 1
ATOM 1559 C C . LEU A 1 198 ? 9.315 15.463 -21.653 1.00 92.94 198 LEU A C 1
ATOM 1561 O O . LEU A 1 198 ? 8.849 16.155 -22.560 1.00 92.94 198 LEU A O 1
ATOM 1565 N N . ALA A 1 199 ? 9.232 15.833 -20.373 1.00 92.44 199 ALA A N 1
ATOM 1566 C CA . ALA A 1 199 ? 8.575 17.060 -19.928 1.00 92.44 199 ALA A CA 1
ATOM 1567 C C . ALA A 1 199 ? 9.251 18.324 -20.498 1.00 92.44 199 ALA A C 1
ATOM 1569 O O . ALA A 1 199 ? 8.572 19.274 -20.890 1.00 92.44 199 ALA A O 1
ATOM 1570 N N . GLY A 1 200 ? 10.581 18.322 -20.625 1.00 93.00 200 GLY A N 1
ATOM 1571 C CA . GLY A 1 200 ? 11.333 19.401 -21.272 1.00 93.00 200 GLY A CA 1
ATOM 1572 C C . GLY A 1 200 ? 11.045 19.555 -22.772 1.00 93.00 200 GLY A C 1
ATOM 1573 O O . GLY A 1 200 ? 11.229 20.640 -23.320 1.00 93.00 200 GLY A O 1
ATOM 1574 N N . ASN A 1 201 ? 10.545 18.503 -23.431 1.00 92.00 201 ASN A N 1
ATOM 1575 C CA . ASN A 1 201 ? 10.300 18.450 -24.876 1.00 92.00 201 ASN A CA 1
ATOM 1576 C C . ASN A 1 201 ? 8.802 18.409 -25.250 1.00 92.00 201 ASN A C 1
ATOM 1578 O O . ASN A 1 201 ? 8.456 18.050 -26.376 1.00 92.00 201 ASN A O 1
ATOM 1582 N N . ILE A 1 202 ? 7.893 18.827 -24.357 1.00 92.56 202 ILE A N 1
ATOM 1583 C CA . ILE A 1 202 ? 6.431 18.801 -24.589 1.00 92.56 202 ILE A CA 1
ATOM 1584 C C . ILE A 1 202 ? 6.020 19.488 -25.901 1.00 92.56 202 ILE A C 1
ATOM 1586 O O . ILE A 1 202 ? 5.176 18.968 -26.629 1.00 92.56 202 ILE A O 1
ATOM 1590 N N . LEU A 1 203 ? 6.611 20.641 -26.238 1.00 90.56 203 LEU A N 1
ATOM 1591 C CA . LEU A 1 203 ? 6.275 21.349 -27.481 1.00 90.56 203 LEU A CA 1
ATOM 1592 C C . LEU A 1 203 ? 6.648 20.538 -28.728 1.00 90.56 203 LEU A C 1
ATOM 1594 O O . LEU A 1 203 ? 5.895 20.547 -29.702 1.00 90.56 203 LEU A O 1
ATOM 1598 N N . ASP A 1 204 ? 7.782 19.840 -28.696 1.00 90.88 204 ASP A N 1
ATOM 1599 C CA . ASP A 1 204 ? 8.240 18.996 -29.799 1.00 90.88 204 ASP A CA 1
ATOM 1600 C C . ASP A 1 204 ? 7.370 17.735 -29.918 1.00 90.88 204 ASP A C 1
ATOM 1602 O O . ASP A 1 204 ? 6.968 17.387 -31.027 1.00 90.88 204 ASP A O 1
ATOM 1606 N N . LEU A 1 205 ? 6.978 17.129 -28.790 1.00 90.75 205 LEU A N 1
ATOM 1607 C CA . LEU A 1 205 ? 6.044 15.995 -28.739 1.00 90.75 205 LEU A CA 1
ATOM 1608 C C . LEU A 1 205 ? 4.689 16.341 -29.373 1.00 90.75 205 LEU A C 1
ATOM 1610 O O . LEU A 1 205 ? 4.186 15.607 -30.222 1.00 90.75 205 LEU A O 1
ATOM 1614 N N . VAL A 1 206 ? 4.111 17.491 -29.012 1.00 91.81 206 VAL A N 1
ATOM 1615 C CA . VAL A 1 206 ? 2.826 17.947 -29.572 1.00 91.81 206 VAL A CA 1
ATOM 1616 C C . VAL A 1 206 ? 2.953 18.247 -31.067 1.00 91.81 206 VAL A C 1
ATOM 1618 O O . VAL A 1 206 ? 2.076 17.873 -31.845 1.00 91.81 206 VAL A O 1
ATOM 1621 N N . ARG A 1 207 ? 4.051 18.883 -31.496 1.00 91.50 207 ARG A N 1
ATOM 1622 C CA . ARG A 1 207 ? 4.314 19.171 -32.919 1.00 91.50 207 ARG A CA 1
ATOM 1623 C C . ARG A 1 207 ? 4.502 17.906 -33.756 1.00 91.50 207 ARG A C 1
ATOM 1625 O O . ARG A 1 207 ? 4.103 17.904 -34.916 1.00 91.50 207 ARG A O 1
ATOM 1632 N N . ALA A 1 208 ? 5.079 16.854 -33.178 1.00 90.19 208 ALA A N 1
ATOM 1633 C CA . ALA A 1 208 ? 5.245 15.546 -33.809 1.00 90.19 208 ALA A CA 1
ATOM 1634 C C . ALA A 1 208 ? 3.957 14.694 -33.807 1.00 90.19 208 ALA A C 1
ATOM 1636 O O . ALA A 1 208 ? 3.927 13.626 -34.412 1.00 90.19 208 ALA A O 1
ATOM 1637 N N . GLY A 1 209 ? 2.878 15.162 -33.164 1.00 90.50 209 GLY A N 1
ATOM 1638 C CA . GLY A 1 209 ? 1.602 14.445 -33.077 1.00 90.50 209 GLY A CA 1
ATOM 1639 C C . GLY A 1 209 ? 1.509 13.447 -31.917 1.00 90.50 209 GLY A C 1
ATOM 1640 O O . GLY A 1 209 ? 0.519 12.726 -31.819 1.00 90.50 209 GLY A O 1
ATOM 1641 N N . HIS A 1 210 ? 2.483 13.434 -31.005 1.00 91.88 210 HIS A N 1
ATOM 1642 C CA . HIS A 1 210 ? 2.549 12.560 -29.826 1.00 91.88 210 HIS A CA 1
ATOM 1643 C C . HIS A 1 210 ? 1.890 13.194 -28.591 1.00 91.88 210 HIS A C 1
ATOM 1645 O O . HIS A 1 210 ? 2.418 13.168 -27.477 1.00 91.88 210 HIS A O 1
ATOM 1651 N N . SER A 1 211 ? 0.714 13.800 -28.776 1.00 90.00 211 SER A N 1
ATOM 1652 C CA . SER A 1 211 ? -0.046 14.437 -27.690 1.00 90.00 211 SER A CA 1
ATOM 1653 C C . SER A 1 211 ? -0.482 13.443 -26.605 1.00 90.00 211 SER A C 1
ATOM 1655 O O . SER A 1 211 ? -0.720 13.838 -25.465 1.00 90.00 211 SER A O 1
ATOM 1657 N N . ASP A 1 212 ? -0.570 12.153 -26.933 1.00 91.94 212 ASP A N 1
ATOM 1658 C CA . ASP A 1 212 ? -0.870 11.082 -25.983 1.00 91.94 212 ASP A CA 1
ATOM 1659 C C . ASP A 1 212 ? 0.224 10.932 -24.913 1.00 91.94 212 ASP A C 1
ATOM 1661 O O . ASP A 1 212 ? -0.094 10.678 -23.752 1.00 91.94 212 ASP A O 1
ATOM 1665 N N . VAL A 1 213 ? 1.494 11.163 -25.263 1.00 92.31 213 VAL A N 1
ATOM 1666 C CA . VAL A 1 213 ? 2.624 11.135 -24.319 1.00 92.31 213 VAL A CA 1
ATOM 1667 C C . VAL A 1 213 ? 2.469 12.215 -23.256 1.00 92.31 213 VAL A C 1
ATOM 1669 O O . VAL A 1 213 ? 2.665 11.957 -22.071 1.00 92.31 213 VAL A O 1
ATOM 1672 N N . VAL A 1 214 ? 2.025 13.407 -23.654 1.00 92.06 214 VAL A N 1
ATOM 1673 C CA . VAL A 1 214 ? 1.771 14.515 -22.724 1.00 92.06 214 VAL A CA 1
ATOM 1674 C C . VAL A 1 214 ? 0.655 14.157 -21.742 1.00 92.06 214 VAL A C 1
ATOM 1676 O O . VAL A 1 214 ? 0.780 14.407 -20.545 1.00 92.06 214 VAL A O 1
ATOM 1679 N N . VAL A 1 215 ? -0.414 13.509 -22.217 1.00 93.56 215 VAL A N 1
ATOM 1680 C CA . VAL A 1 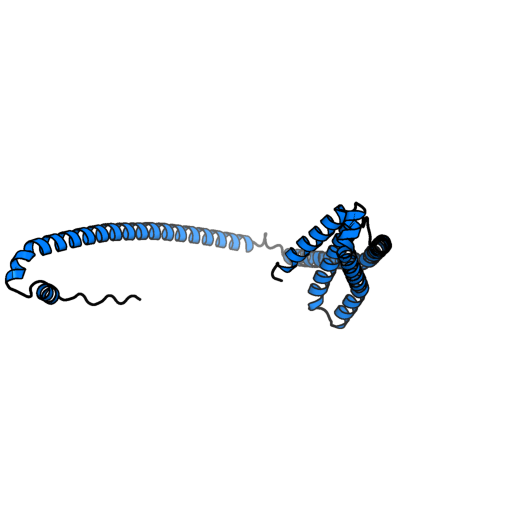215 ? -1.495 13.022 -21.343 1.00 93.56 215 VAL A CA 1
ATOM 1681 C C . VAL A 1 215 ? -0.973 11.974 -20.357 1.00 93.56 215 VAL A C 1
ATOM 1683 O O . VAL A 1 215 ? -1.306 12.041 -19.174 1.00 93.56 215 VAL A O 1
ATOM 1686 N N . LYS A 1 216 ? -0.132 11.035 -20.813 1.00 93.69 216 LYS A N 1
ATOM 1687 C CA . LYS A 1 216 ? 0.502 10.023 -19.951 1.00 93.69 216 LYS A CA 1
ATOM 1688 C C . LYS A 1 216 ? 1.365 10.672 -18.861 1.00 93.69 216 LYS A C 1
ATOM 1690 O O . LYS A 1 216 ? 1.222 10.299 -17.702 1.00 93.69 216 LYS A O 1
ATOM 1695 N N . LEU A 1 217 ? 2.182 11.675 -19.197 1.00 93.75 217 LEU A N 1
ATOM 1696 C CA . LEU A 1 217 ? 3.003 12.419 -18.227 1.00 93.75 217 LEU A CA 1
ATOM 1697 C C . LEU A 1 217 ? 2.155 13.127 -17.167 1.00 93.75 217 LEU A C 1
ATOM 1699 O O . LEU A 1 217 ? 2.433 13.011 -15.977 1.00 93.75 217 LEU A O 1
ATOM 1703 N N . ILE A 1 218 ? 1.094 13.826 -17.587 1.00 92.56 218 ILE A N 1
ATOM 1704 C CA . ILE A 1 218 ? 0.178 14.499 -16.654 1.00 92.56 218 ILE A CA 1
ATOM 1705 C C . ILE A 1 218 ? -0.470 13.476 -15.719 1.00 92.56 218 ILE A C 1
ATOM 1707 O O . ILE A 1 218 ? -0.598 13.731 -14.524 1.00 92.56 218 ILE A O 1
ATOM 1711 N N . LYS A 1 219 ? -0.854 12.307 -16.243 1.00 93.50 219 LYS A N 1
ATOM 1712 C CA . LYS A 1 219 ? -1.445 11.240 -15.431 1.00 93.50 219 LYS A CA 1
ATOM 1713 C C . LYS A 1 219 ? -0.468 10.643 -14.430 1.00 93.50 219 LYS A C 1
ATOM 1715 O O . LYS A 1 219 ? -0.880 10.373 -13.307 1.00 93.50 219 LYS A O 1
ATOM 1720 N N . ILE A 1 220 ? 0.794 10.467 -14.810 1.00 93.19 220 ILE A N 1
ATOM 1721 C CA . ILE A 1 220 ? 1.848 10.045 -13.883 1.00 93.19 220 ILE A CA 1
ATOM 1722 C C . ILE A 1 220 ? 1.989 11.070 -12.749 1.00 93.19 220 ILE A C 1
ATOM 1724 O O . ILE A 1 220 ? 1.857 10.699 -11.587 1.00 93.19 220 ILE A O 1
ATOM 1728 N N . ALA A 1 221 ? 2.126 12.358 -13.078 1.00 91.88 221 ALA A N 1
ATOM 1729 C CA . ALA A 1 221 ? 2.267 13.424 -12.084 1.00 91.88 221 ALA A CA 1
ATOM 1730 C C . ALA A 1 221 ? 1.048 13.545 -11.145 1.00 91.88 221 ALA A C 1
ATOM 1732 O O . ALA A 1 221 ? 1.205 13.750 -9.944 1.00 91.88 221 ALA A O 1
ATOM 1733 N N . GLU A 1 222 ? -0.173 13.397 -11.672 1.00 91.50 222 GLU A N 1
ATOM 1734 C CA . GLU A 1 222 ? -1.410 13.393 -10.874 1.00 91.50 222 GLU A CA 1
ATOM 1735 C C . GLU A 1 222 ? -1.447 12.211 -9.891 1.00 91.50 222 GLU A C 1
ATOM 1737 O O . GLU A 1 222 ? -1.855 12.374 -8.740 1.00 91.50 222 GLU A O 1
ATOM 1742 N N . MET A 1 223 ? -1.026 11.020 -10.333 1.00 89.44 223 MET A N 1
ATOM 1743 C CA . MET A 1 223 ? -0.974 9.837 -9.472 1.00 89.44 223 MET A CA 1
ATOM 1744 C C . MET A 1 223 ? 0.075 9.980 -8.368 1.00 89.44 223 MET A C 1
ATOM 1746 O O . MET A 1 223 ? -0.249 9.721 -7.213 1.00 89.44 223 MET A O 1
ATOM 1750 N N . GLU A 1 224 ? 1.291 10.414 -8.701 1.00 88.44 224 GLU A N 1
ATOM 1751 C CA . GLU A 1 224 ? 2.370 10.601 -7.721 1.00 88.44 224 GLU A CA 1
ATOM 1752 C C . GLU A 1 224 ? 2.010 11.669 -6.685 1.00 88.44 224 GLU A C 1
ATOM 1754 O O . GLU A 1 224 ? 2.087 11.407 -5.486 1.00 88.44 224 GLU A O 1
ATOM 1759 N N . GLY A 1 225 ? 1.477 12.817 -7.120 1.00 85.31 225 GLY A N 1
ATOM 1760 C CA . GLY A 1 225 ? 1.038 13.868 -6.198 1.00 85.31 225 GLY A CA 1
ATOM 1761 C C . GLY A 1 225 ? -0.051 13.402 -5.225 1.00 85.31 225 GLY A C 1
ATOM 1762 O O . GLY A 1 225 ? -0.047 13.778 -4.055 1.00 85.31 225 GLY A O 1
ATOM 1763 N N . ARG A 1 226 ? -0.966 12.531 -5.669 1.00 87.69 226 ARG A N 1
ATOM 1764 C CA . ARG A 1 226 ? -2.000 11.956 -4.797 1.00 87.69 226 ARG A CA 1
ATOM 1765 C C . ARG A 1 226 ? -1.437 10.952 -3.788 1.00 87.69 226 ARG A C 1
ATOM 1767 O O . ARG A 1 226 ? -1.992 10.828 -2.695 1.00 87.69 226 ARG A O 1
ATOM 1774 N N . GLU A 1 227 ? -0.420 10.181 -4.158 1.00 79.31 227 GLU A N 1
ATOM 1775 C CA . GLU A 1 227 ? 0.234 9.256 -3.227 1.00 79.31 227 GLU A CA 1
ATOM 1776 C C . GLU A 1 227 ? 1.027 10.022 -2.155 1.00 79.31 227 GLU A C 1
ATOM 1778 O O . GLU A 1 227 ? 0.945 9.649 -0.986 1.00 79.31 227 GLU A O 1
ATOM 1783 N N . ASP A 1 228 ? 1.663 11.142 -2.509 1.00 77.56 228 ASP A N 1
ATOM 1784 C CA . ASP A 1 228 ? 2.390 12.011 -1.568 1.00 77.56 228 ASP A CA 1
ATOM 1785 C C . ASP A 1 228 ? 1.474 12.744 -0.569 1.00 77.56 228 ASP A C 1
ATOM 1787 O O . ASP A 1 228 ? 1.872 13.032 0.561 1.00 77.56 228 ASP A O 1
ATOM 1791 N N . GLU A 1 229 ? 0.224 13.034 -0.947 1.00 75.12 229 GLU A N 1
ATOM 1792 C CA . GLU A 1 229 ? -0.772 13.636 -0.048 1.00 75.12 229 GLU A CA 1
ATOM 1793 C C . GLU A 1 229 ? -1.299 12.665 1.022 1.00 75.12 229 GLU A C 1
ATOM 1795 O O . GLU A 1 229 ? -1.920 13.097 2.003 1.00 75.12 229 GLU A O 1
ATOM 1800 N N . LYS A 1 230 ? -1.081 11.350 0.873 1.00 68.19 230 LYS A N 1
ATOM 1801 C CA . LYS A 1 230 ? -1.493 10.389 1.900 1.00 68.19 230 LYS A CA 1
ATOM 1802 C C . LYS A 1 230 ? -0.549 10.506 3.102 1.00 68.19 230 LYS A C 1
ATOM 1804 O O . LYS A 1 230 ? 0.657 10.341 2.944 1.00 68.19 230 LYS A O 1
ATOM 1809 N N . PRO A 1 231 ? -1.066 10.738 4.322 1.00 47.09 231 PRO A N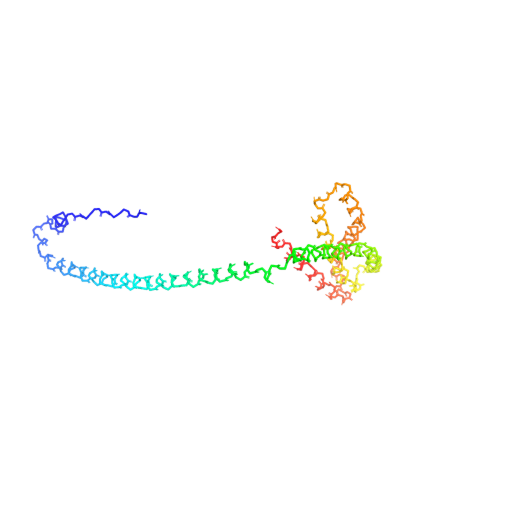 1
ATOM 1810 C CA . PRO A 1 231 ? -0.221 10.770 5.507 1.00 47.09 231 PRO A CA 1
ATOM 1811 C C . PRO A 1 231 ? 0.445 9.400 5.707 1.00 47.09 231 PRO A C 1
ATOM 1813 O O . PRO A 1 231 ? -0.242 8.386 5.846 1.00 47.09 231 PRO A O 1
ATOM 1816 N N . SER A 1 232 ? 1.781 9.413 5.684 1.00 48.50 232 SER A N 1
ATOM 1817 C CA . SER A 1 232 ? 2.693 8.289 5.941 1.00 48.50 232 SER A CA 1
ATOM 1818 C C . SER A 1 232 ? 2.551 7.688 7.335 1.00 48.50 232 SER A C 1
ATOM 1820 O O . SER A 1 232 ? 2.423 8.497 8.286 1.00 48.50 232 SER A O 1
#

Sequence (232 aa):
MAMAAAPVSATQAIGEYLQSPDDLVKISTFRKKLEKEKASIDARLKSGVKDQLQATREGLRKLLGTRNNVQVIKDEMAAIERQCADPANVVTTFDQISRVSMVHRNFEQTEETVNNLLEMNSKLDVLEDMLETDSRDIRGPAPNLLVIHFLLNQLEAFRNQTMHQAKKASANSRSTLARYFERLNNVIEAFNQYIVGLAGNILDLVRAGHSDVVVKLIKIAEMEGREDEKPS

Foldseek 3Di:
DDDDPDPDPPVRVVCVQPVDPVSVVCVVVVVVVVVVVVVVVVVVVVVVVVVVVVVVVVVVVVVVVVVVVVVVVVVVVVVVVVVCPPPVNPPVCVVVVVVVVVVVVVVVVVVVLVVCLVCVVVLLVVLVVLLVVLLVCLLDLSPCLVVSLVSLVVVVVSLVVVLVVCPPPDPVVSVVSVVSCPSSVVSVVSSVVSLVSNVVCQVSNVVVVSVVVVVSSVVSVVVVVVVVPPDD

Radius of gyration: 39.56 Å; chains: 1; bounding box: 76×94×80 Å

Secondary structure (DSSP, 8-state):
----PPPPPHHHHHHHH-SSGGGGGGHHHHHHHHHHHHHHHHHHHHHHHHHHHHHHHHHHHHHHHHHHHHHHHHHHHHHHHHHHS-TTT--TTHHHHHHHHHHHHHHHHHHHHHHHHHHHHHHHHHHHHHHHHHHT-TTS--TTHHHHHHHHHHHHHHHHHHHHHGGGS-HHHHHHHHHHTHHHHHHHHHHHHHHHHHHHTHHHHHHTT-HHHHHHHHHHHHHHHHHHTS--

Organism: NCBI:txid1033008

InterPro domains:
  IPR010326 Exocyst complex component EXOC3/Sec6 [PF06046] (181-230)
  IPR010326 Exocyst complex component EXOC3/Sec6 [PTHR21292] (8-230)